Protein AF-A0A7V4WFZ7-F1 (afdb_monomer_lite)

Structure (mmCIF, N/CA/C/O backbone):
data_AF-A0A7V4WFZ7-F1
#
_entry.id   AF-A0A7V4WFZ7-F1
#
loop_
_atom_site.group_PDB
_atom_site.id
_atom_site.type_symbol
_atom_site.label_atom_id
_atom_site.label_alt_id
_atom_site.label_comp_id
_atom_site.label_asym_id
_atom_site.label_entity_id
_atom_site.label_seq_id
_atom_site.pdbx_PDB_ins_code
_atom_site.Cartn_x
_atom_site.Cartn_y
_atom_site.Cartn_z
_atom_site.occupancy
_atom_site.B_iso_or_equiv
_atom_site.auth_seq_id
_atom_site.auth_comp_id
_atom_site.auth_asym_id
_atom_site.auth_atom_id
_atom_site.pdbx_PDB_model_num
ATOM 1 N N . MET A 1 1 ? -2.165 -9.340 34.583 1.00 41.16 1 MET A N 1
ATOM 2 C CA . MET A 1 1 ? -2.057 -8.410 33.440 1.00 41.16 1 MET A CA 1
ATOM 3 C C . MET A 1 1 ? -2.670 -9.116 32.237 1.00 41.16 1 MET A C 1
ATOM 5 O O . MET A 1 1 ? -2.089 -10.088 31.775 1.00 41.16 1 MET A O 1
ATOM 9 N N . LYS A 1 2 ? -3.905 -8.778 31.834 1.00 39.03 2 LYS A N 1
ATOM 10 C CA . LYS A 1 2 ? -4.525 -9.414 30.657 1.00 39.03 2 LYS A CA 1
ATOM 11 C C . LYS A 1 2 ? -3.705 -8.977 29.444 1.00 39.03 2 LYS A C 1
ATOM 13 O O . LYS A 1 2 ? -3.689 -7.788 29.149 1.00 39.03 2 LYS A O 1
ATOM 18 N N . LEU A 1 3 ? -3.014 -9.912 28.790 1.00 46.00 3 LEU A N 1
ATOM 19 C CA . LEU A 1 3 ? -2.524 -9.696 27.433 1.00 46.00 3 LEU A CA 1
ATOM 20 C C . LEU A 1 3 ? -3.760 -9.449 26.572 1.00 46.00 3 LEU A C 1
ATOM 22 O O . LEU A 1 3 ? -4.467 -10.381 26.194 1.00 46.00 3 LEU A O 1
ATOM 26 N N . THR A 1 4 ? -4.086 -8.185 26.344 1.00 57.44 4 THR A N 1
ATOM 27 C CA . THR A 1 4 ? -5.035 -7.815 25.307 1.00 57.44 4 THR A CA 1
ATOM 28 C C . THR A 1 4 ? -4.390 -8.237 24.001 1.00 57.44 4 THR A C 1
ATOM 30 O O . THR A 1 4 ? -3.374 -7.674 23.607 1.00 57.44 4 THR A O 1
ATOM 33 N N . ASN A 1 5 ? -4.935 -9.272 23.364 1.00 78.56 5 ASN A N 1
ATOM 34 C CA . ASN A 1 5 ? -4.456 -9.785 22.084 1.00 78.56 5 ASN A CA 1
ATOM 35 C C . ASN A 1 5 ? -4.899 -8.835 20.949 1.00 78.56 5 ASN A C 1
ATOM 37 O O . ASN A 1 5 ? -5.538 -9.238 19.982 1.00 78.56 5 ASN A O 1
ATOM 41 N N . ASP A 1 6 ? -4.652 -7.536 21.135 1.00 89.44 6 ASP A N 1
ATOM 42 C CA . ASP A 1 6 ? -4.992 -6.473 20.201 1.00 89.44 6 ASP A CA 1
ATOM 43 C C . ASP A 1 6 ? -4.084 -6.599 18.979 1.00 89.44 6 ASP A C 1
ATOM 45 O O . ASP A 1 6 ? -2.859 -6.646 19.103 1.00 89.44 6 ASP A O 1
ATOM 49 N N . ILE A 1 7 ? -4.684 -6.643 17.791 1.00 91.25 7 ILE A N 1
ATOM 50 C CA . ILE A 1 7 ? -3.951 -6.784 16.534 1.00 91.25 7 ILE A CA 1
ATOM 51 C C . ILE A 1 7 ? -2.913 -5.684 16.324 1.00 91.25 7 ILE A C 1
ATOM 53 O O . ILE A 1 7 ? -1.911 -5.933 15.667 1.00 91.25 7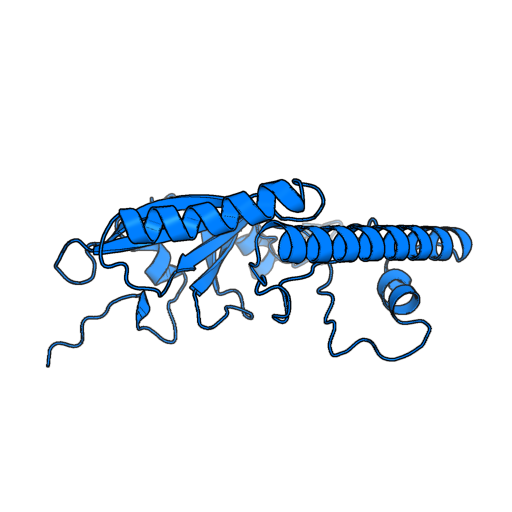 ILE A O 1
ATOM 57 N N . ARG A 1 8 ? -3.112 -4.494 16.903 1.00 91.12 8 ARG A N 1
ATOM 58 C CA . ARG A 1 8 ? -2.187 -3.361 16.770 1.00 91.12 8 ARG A CA 1
ATOM 59 C C . ARG A 1 8 ? -0.874 -3.584 17.519 1.00 91.12 8 ARG A C 1
ATOM 61 O O . ARG A 1 8 ? 0.163 -3.068 17.103 1.00 91.12 8 ARG A O 1
ATOM 68 N N . ASP A 1 9 ? -0.888 -4.374 18.588 1.00 89.44 9 ASP A N 1
ATOM 69 C CA . ASP A 1 9 ? 0.305 -4.633 19.400 1.00 89.44 9 ASP A CA 1
ATOM 70 C C . ASP A 1 9 ? 1.116 -5.820 18.862 1.00 89.44 9 ASP A C 1
ATOM 72 O O . ASP A 1 9 ? 2.302 -5.960 19.165 1.00 89.44 9 ASP A O 1
ATOM 76 N N . GLN A 1 10 ? 0.509 -6.662 18.022 1.00 88.31 10 GLN A N 1
ATOM 77 C CA . GLN A 1 10 ? 1.157 -7.854 17.490 1.00 88.31 10 GLN A CA 1
ATOM 78 C C . GLN A 1 10 ? 2.322 -7.481 16.569 1.00 88.31 10 GLN A C 1
ATOM 80 O O . GLN A 1 10 ? 2.170 -6.740 15.604 1.00 88.31 10 GLN A O 1
ATOM 85 N N . ALA A 1 11 ? 3.504 -8.052 16.808 1.00 84.38 11 ALA A N 1
ATOM 86 C CA . ALA A 1 11 ? 4.619 -7.938 15.861 1.00 84.38 11 ALA A CA 1
ATOM 87 C C . ALA A 1 11 ? 4.309 -8.658 14.532 1.00 84.38 11 ALA A C 1
ATOM 89 O O . ALA A 1 11 ? 4.794 -8.288 13.457 1.00 84.38 11 ALA A O 1
ATOM 90 N N . HIS A 1 12 ? 3.481 -9.701 14.606 1.00 84.31 12 HIS A N 1
ATOM 91 C CA . HIS A 1 12 ? 3.082 -10.504 13.468 1.00 84.31 12 HIS A CA 1
ATOM 92 C C . HIS A 1 12 ? 1.582 -10.801 13.506 1.00 84.31 12 HIS A C 1
ATOM 94 O O . HIS A 1 12 ? 1.138 -11.608 14.313 1.00 84.31 12 HIS A O 1
ATOM 100 N N . LEU A 1 13 ? 0.846 -10.210 12.566 1.00 90.50 13 LEU A N 1
ATOM 101 C CA . LEU A 1 13 ? -0.546 -10.535 12.269 1.00 90.50 13 LEU A CA 1
ATOM 102 C C . LEU A 1 13 ? -0.592 -11.359 10.973 1.00 90.50 13 LEU A C 1
ATOM 104 O O . LEU A 1 13 ? -0.032 -10.928 9.958 1.00 90.50 13 LEU A O 1
ATOM 108 N N . SER A 1 14 ? -1.188 -12.555 11.005 1.00 91.75 14 SER A N 1
ATOM 109 C CA . SER A 1 14 ? -1.274 -13.420 9.820 1.00 91.75 14 SER A CA 1
ATOM 110 C C . SER A 1 14 ? -2.458 -13.051 8.919 1.00 91.75 14 SER A C 1
ATOM 112 O O . SER A 1 14 ? -3.412 -12.405 9.348 1.00 91.75 14 SER A O 1
ATOM 114 N N . GLY A 1 15 ? -2.419 -13.492 7.659 1.00 92.25 15 GLY A N 1
ATOM 115 C CA . GLY A 1 15 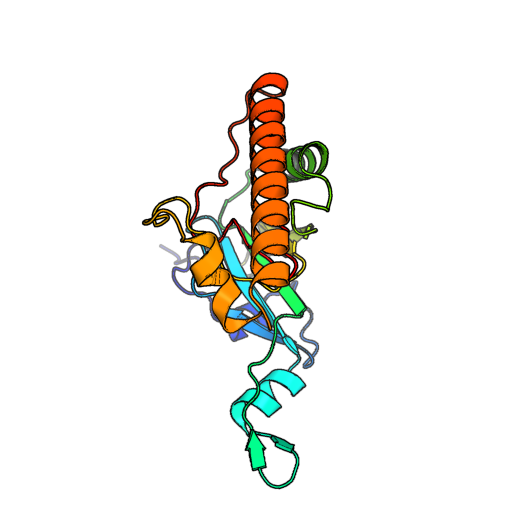? -3.536 -13.307 6.729 1.00 92.25 15 GLY A CA 1
ATOM 116 C C . GLY A 1 15 ? -4.830 -13.992 7.173 1.00 92.25 15 GLY A C 1
ATOM 117 O O . GLY A 1 15 ? -5.918 -13.456 6.967 1.00 92.25 15 GLY A O 1
ATOM 118 N N . ASP A 1 16 ? -4.716 -15.149 7.826 1.00 91.25 16 ASP A N 1
ATOM 119 C CA . ASP A 1 16 ? -5.867 -15.864 8.377 1.00 91.25 16 ASP A CA 1
ATOM 120 C C . ASP A 1 16 ? -6.454 -15.153 9.598 1.00 91.25 16 ASP A C 1
ATOM 122 O O . ASP A 1 16 ? -7.666 -15.198 9.800 1.00 91.25 16 ASP A O 1
ATOM 126 N N . ASP A 1 17 ? -5.630 -14.461 10.388 1.00 92.50 17 ASP A N 1
ATOM 127 C CA . ASP A 1 17 ? -6.123 -13.627 11.488 1.00 92.50 17 ASP A CA 1
ATOM 128 C C . ASP A 1 17 ? -6.870 -12.406 10.954 1.00 92.50 17 ASP A C 1
ATOM 130 O O . ASP A 1 17 ? -7.944 -12.087 11.457 1.00 92.50 17 ASP A O 1
ATOM 134 N N . VAL A 1 18 ? -6.371 -11.781 9.877 1.00 93.50 18 VAL A N 1
ATOM 135 C CA . VAL A 1 18 ? -7.073 -10.682 9.192 1.00 93.50 18 VAL A CA 1
ATOM 136 C C . VAL A 1 18 ? -8.455 -11.121 8.711 1.00 93.50 18 VAL A C 1
ATOM 138 O O . VAL A 1 18 ? -9.427 -10.396 8.904 1.00 93.50 18 VAL A O 1
ATOM 141 N N . ARG A 1 19 ? -8.579 -12.326 8.142 1.00 92.38 19 ARG A N 1
ATOM 142 C CA . ARG A 1 19 ? -9.879 -12.870 7.706 1.00 92.38 19 ARG A CA 1
ATOM 143 C C . ARG A 1 19 ? -10.878 -13.073 8.844 1.00 92.38 19 ARG A C 1
ATOM 145 O O . ARG A 1 19 ? -12.076 -13.074 8.586 1.00 92.38 19 ARG A O 1
ATOM 152 N N . LYS A 1 20 ? -10.399 -13.266 10.075 1.00 91.50 20 LYS A N 1
ATOM 153 C CA . LYS A 1 20 ? -11.236 -13.472 11.267 1.00 91.50 20 LYS A CA 1
ATOM 154 C C . LYS A 1 20 ? -11.637 -12.163 11.950 1.00 91.50 20 LYS A C 1
ATOM 156 O O . LYS A 1 20 ? -12.388 -12.204 12.923 1.00 91.50 20 LYS A O 1
ATOM 161 N N . LEU A 1 21 ? -11.139 -11.016 11.484 1.00 92.81 21 LEU A N 1
ATOM 162 C CA . LEU A 1 21 ? -11.526 -9.720 12.032 1.00 92.81 21 LEU A CA 1
ATOM 163 C C . LEU A 1 21 ? -13.009 -9.466 11.778 1.00 92.81 21 LEU A C 1
ATOM 165 O O . LEU A 1 21 ? -13.511 -9.687 10.681 1.00 92.81 21 LEU A O 1
ATOM 169 N N . ASN A 1 22 ? -13.701 -8.951 12.791 1.00 92.94 22 ASN A N 1
ATOM 170 C CA . ASN A 1 22 ? -15.155 -8.785 12.782 1.00 92.94 22 ASN A CA 1
ATOM 171 C C . ASN A 1 22 ? -15.673 -7.871 11.654 1.00 92.94 22 ASN A C 1
ATOM 173 O O . ASN A 1 22 ? -16.828 -7.983 11.257 1.00 92.94 22 ASN A O 1
ATOM 177 N N . PHE A 1 23 ? -14.827 -6.978 11.137 1.00 92.12 23 PHE A N 1
ATOM 178 C CA . PHE A 1 23 ? -15.150 -6.048 10.054 1.00 92.12 23 PHE A CA 1
ATOM 179 C C . PHE A 1 23 ? -14.674 -6.525 8.670 1.00 92.12 23 PHE A C 1
ATOM 181 O O . PHE A 1 23 ? -14.947 -5.867 7.666 1.00 92.12 23 PHE A O 1
ATOM 188 N N . VAL A 1 24 ? -13.974 -7.660 8.583 1.00 91.81 24 VAL A N 1
ATOM 189 C CA . VAL A 1 24 ? -13.584 -8.266 7.307 1.00 91.81 24 VAL A CA 1
ATOM 190 C C . VAL A 1 24 ? -14.652 -9.276 6.910 1.00 91.81 24 VAL A C 1
ATOM 192 O O . VAL A 1 24 ? -14.850 -10.300 7.558 1.00 91.81 24 VAL A O 1
ATOM 195 N N . LYS A 1 25 ? -15.354 -9.000 5.808 1.00 86.38 25 LYS A N 1
ATOM 196 C CA . LYS A 1 25 ? -16.334 -9.941 5.262 1.00 86.38 25 LYS A CA 1
ATOM 197 C C . LYS A 1 25 ? -15.603 -11.137 4.656 1.00 86.38 25 LYS A 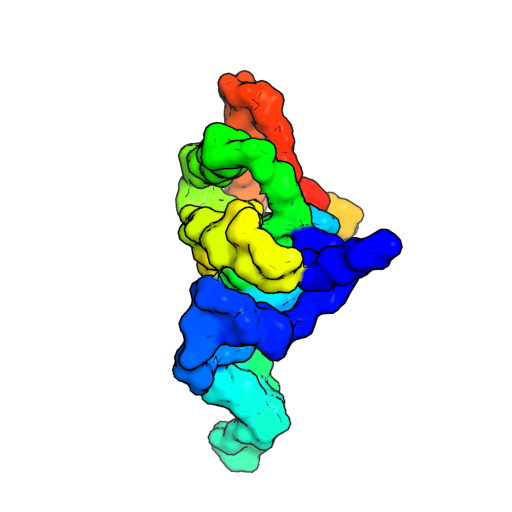C 1
ATOM 199 O O . LYS A 1 25 ? -15.016 -11.020 3.576 1.00 86.38 25 LYS A O 1
ATOM 204 N N . ASP A 1 26 ? -15.675 -12.287 5.323 1.00 74.44 26 ASP A N 1
ATOM 205 C CA . ASP A 1 26 ? -15.102 -13.529 4.805 1.00 74.44 26 ASP A CA 1
ATOM 206 C C . ASP A 1 26 ? -15.847 -13.952 3.534 1.00 74.44 26 ASP A C 1
ATOM 208 O O . ASP A 1 26 ? -16.956 -14.483 3.561 1.00 74.44 26 ASP A O 1
ATOM 212 N N . SER A 1 27 ? -15.266 -13.615 2.386 1.00 70.62 27 SER A N 1
ATOM 213 C CA . SER A 1 27 ? -15.900 -13.814 1.085 1.00 70.62 27 SER A CA 1
ATOM 214 C C . SER A 1 27 ? -15.400 -15.061 0.364 1.00 70.62 27 SER A C 1
ATOM 216 O O . SER A 1 27 ? -15.868 -15.315 -0.741 1.00 70.62 27 SER A O 1
ATOM 218 N N . ASN A 1 28 ? -14.457 -15.831 0.935 1.00 82.06 28 ASN A N 1
ATOM 219 C CA . ASN A 1 28 ? -13.769 -16.950 0.263 1.00 82.06 28 ASN A CA 1
ATOM 220 C C . ASN A 1 28 ? -13.289 -16.614 -1.169 1.00 82.06 28 ASN A C 1
ATOM 222 O O . ASN A 1 28 ? -13.114 -17.500 -2.000 1.00 82.06 28 ASN A O 1
ATOM 226 N N . ARG A 1 29 ? -13.104 -15.325 -1.480 1.00 90.94 29 ARG A N 1
ATOM 227 C CA . ARG A 1 29 ? -12.668 -14.813 -2.789 1.00 90.94 29 ARG A CA 1
ATOM 228 C C . ARG A 1 29 ? -11.257 -14.253 -2.734 1.00 90.94 29 ARG A C 1
ATOM 230 O O . ARG A 1 29 ? -10.551 -14.280 -3.742 1.00 90.94 29 ARG A O 1
ATOM 237 N N . TYR A 1 30 ? -10.850 -13.783 -1.557 1.00 94.12 30 TYR A N 1
ATOM 238 C CA . TYR A 1 30 ? -9.583 -13.105 -1.352 1.00 94.12 30 TYR A CA 1
ATOM 239 C C . TYR A 1 30 ? -8.768 -13.738 -0.226 1.00 94.12 30 TYR A C 1
ATOM 241 O O . TYR A 1 30 ? -9.317 -14.222 0.764 1.00 94.12 30 TYR A O 1
ATOM 249 N N . ILE A 1 31 ? -7.448 -13.699 -0.390 1.00 94.62 31 ILE A N 1
ATOM 250 C CA . ILE A 1 31 ? -6.450 -14.012 0.633 1.00 94.62 31 ILE A CA 1
ATOM 251 C C . ILE A 1 31 ? -5.672 -12.736 0.939 1.00 94.62 31 ILE A C 1
ATOM 253 O O . ILE A 1 31 ? -5.375 -11.950 0.039 1.00 94.62 31 ILE A O 1
ATOM 257 N N . PHE A 1 32 ? -5.309 -12.566 2.206 1.00 95.25 32 PHE A N 1
ATOM 258 C CA . PHE A 1 32 ? -4.416 -11.507 2.658 1.00 95.25 32 PHE A CA 1
ATOM 259 C C . PHE A 1 32 ? -3.013 -12.085 2.818 1.00 95.25 32 PHE A C 1
ATOM 261 O O . PHE A 1 32 ? -2.785 -12.951 3.660 1.00 95.25 32 PHE A O 1
ATOM 268 N N . ARG A 1 33 ? -2.055 -11.629 2.013 1.00 94.56 33 ARG A N 1
ATOM 269 C CA . ARG A 1 33 ? -0.643 -12.007 2.159 1.00 94.56 33 ARG A CA 1
ATOM 270 C C . ARG A 1 33 ? 0.102 -10.854 2.810 1.00 94.56 33 ARG A C 1
ATOM 272 O O . ARG A 1 33 ? 0.014 -9.728 2.338 1.00 94.56 33 ARG A O 1
ATOM 279 N N . LYS A 1 34 ? 0.824 -11.109 3.903 1.00 92.75 34 LYS A N 1
ATOM 280 C CA . LYS A 1 34 ? 1.587 -10.060 4.592 1.00 92.75 34 LYS A CA 1
ATOM 281 C C . LYS A 1 34 ? 2.584 -9.425 3.625 1.00 92.75 34 LYS A C 1
ATOM 283 O O . LYS A 1 34 ? 3.382 -10.128 3.005 1.00 92.75 34 LYS A O 1
ATOM 288 N N . TYR A 1 35 ? 2.558 -8.102 3.530 1.00 89.69 35 TYR A N 1
ATOM 289 C CA . TYR A 1 35 ? 3.522 -7.371 2.729 1.00 89.69 35 TYR A CA 1
ATOM 290 C C . TYR A 1 35 ? 4.829 -7.237 3.510 1.00 89.69 35 TYR A C 1
ATOM 292 O O . TYR A 1 35 ? 4.867 -6.700 4.616 1.00 89.69 35 TYR A O 1
ATOM 300 N N . TYR A 1 36 ? 5.914 -7.754 2.938 1.00 77.62 36 TYR A N 1
ATOM 301 C CA . TYR A 1 36 ? 7.214 -7.884 3.603 1.00 77.62 36 TYR A CA 1
ATOM 302 C C . TYR A 1 36 ? 7.854 -6.545 4.012 1.00 77.62 36 TYR A C 1
ATOM 304 O O . TYR A 1 36 ? 8.721 -6.535 4.880 1.00 77.62 36 TYR A O 1
ATOM 312 N N . ARG A 1 37 ? 7.417 -5.418 3.429 1.00 74.00 37 ARG A N 1
ATOM 313 C CA . ARG A 1 37 ? 7.863 -4.056 3.782 1.00 74.00 37 ARG A CA 1
ATOM 314 C C . ARG A 1 37 ? 6.844 -3.286 4.627 1.00 74.00 37 ARG A C 1
ATOM 316 O O . ARG A 1 37 ? 6.764 -2.066 4.537 1.00 74.00 37 ARG A O 1
ATOM 323 N N . SER A 1 38 ? 6.038 -3.974 5.437 1.00 68.69 38 SER A N 1
ATOM 324 C CA . SER A 1 38 ? 5.153 -3.303 6.395 1.00 68.69 38 SER A CA 1
ATOM 325 C C . SER A 1 38 ? 5.971 -2.461 7.384 1.00 68.69 38 SER A C 1
ATOM 327 O O . SER A 1 38 ? 6.778 -3.013 8.134 1.00 68.69 38 SER A O 1
ATOM 329 N N . GLY A 1 39 ? 5.772 -1.141 7.380 1.00 71.25 39 GLY A N 1
ATOM 330 C CA . GLY A 1 39 ? 6.415 -0.227 8.327 1.00 71.25 39 GLY A CA 1
ATOM 331 C C . GLY A 1 39 ? 5.898 -0.389 9.762 1.00 71.25 39 GLY A C 1
ATOM 332 O O . GLY A 1 39 ? 4.908 -1.068 10.021 1.00 71.25 39 GLY A O 1
ATOM 333 N N . LEU A 1 40 ? 6.537 0.282 10.725 1.00 79.25 40 LEU A N 1
ATOM 334 C CA . LEU A 1 40 ? 6.169 0.171 12.146 1.00 79.25 40 LEU A CA 1
ATOM 335 C C . LEU A 1 40 ? 4.785 0.745 12.479 1.00 79.25 40 LEU A C 1
ATOM 337 O O . LEU A 1 40 ? 4.206 0.361 13.493 1.00 79.25 40 LEU A O 1
ATOM 341 N N . ARG A 1 41 ? 4.266 1.645 11.634 1.00 84.56 41 ARG A N 1
ATOM 342 C CA . ARG A 1 41 ? 2.988 2.347 11.826 1.00 84.56 41 ARG A CA 1
ATOM 343 C C . ARG A 1 41 ? 1.767 1.533 11.406 1.00 84.56 41 ARG A C 1
ATOM 345 O O . ARG A 1 41 ? 0.646 1.878 11.782 1.00 84.56 41 ARG A O 1
ATOM 352 N N . SER A 1 42 ? 1.939 0.475 10.614 1.00 89.50 42 SER A N 1
ATOM 353 C CA . SER A 1 42 ? 0.798 -0.266 10.074 1.00 89.50 42 SER A CA 1
ATOM 354 C C . SER A 1 42 ? 1.121 -1.713 9.736 1.00 89.50 42 SER A C 1
ATOM 356 O O . SER A 1 42 ? 2.201 -2.025 9.239 1.00 89.50 42 SER A O 1
ATOM 358 N N . HIS A 1 43 ? 0.135 -2.590 9.902 1.00 92.50 43 HIS A N 1
ATOM 359 C CA . HIS A 1 43 ? 0.141 -3.870 9.204 1.00 92.50 43 HIS A CA 1
ATOM 360 C C . HIS A 1 43 ? -0.287 -3.646 7.758 1.00 92.50 43 HIS A C 1
ATOM 362 O O . HIS A 1 43 ? -1.281 -2.967 7.518 1.00 92.50 43 HIS A O 1
ATOM 368 N N . ILE A 1 44 ? 0.464 -4.198 6.804 1.00 93.31 44 ILE A N 1
ATOM 369 C CA . ILE A 1 44 ? 0.183 -4.064 5.372 1.00 93.31 44 ILE A CA 1
ATOM 370 C C . ILE A 1 44 ? 0.042 -5.459 4.772 1.00 93.31 44 ILE A C 1
ATOM 372 O O . ILE A 1 44 ? 0.881 -6.332 5.015 1.00 93.31 44 ILE A O 1
ATOM 376 N N . PHE A 1 45 ? -1.004 -5.658 3.979 1.00 94.94 45 PHE A N 1
ATOM 377 C CA . PHE A 1 45 ? -1.331 -6.914 3.323 1.00 94.94 45 PHE A CA 1
ATOM 378 C C . PHE A 1 45 ? -1.624 -6.694 1.842 1.00 94.94 45 PHE A C 1
ATOM 380 O O . PHE A 1 45 ? -2.347 -5.780 1.459 1.00 94.94 45 PHE A O 1
ATOM 387 N N . GLU A 1 46 ? -1.101 -7.577 1.006 1.00 95.56 46 GLU A N 1
ATOM 388 C CA . GLU A 1 46 ? -1.553 -7.754 -0.366 1.00 95.56 46 GLU A CA 1
ATOM 389 C C . GLU A 1 46 ? -2.926 -8.439 -0.345 1.00 95.56 46 GLU A C 1
ATOM 391 O O . GLU A 1 46 ? -3.081 -9.506 0.259 1.00 95.56 46 GLU A O 1
ATOM 396 N N . VAL A 1 47 ? -3.915 -7.851 -1.019 1.00 96.00 47 VAL A N 1
ATOM 397 C CA . VAL A 1 47 ? -5.228 -8.471 -1.232 1.00 96.00 47 VAL A CA 1
ATOM 398 C C . VAL A 1 47 ? -5.189 -9.228 -2.554 1.00 96.00 47 VAL A C 1
ATOM 400 O O . VAL A 1 47 ? -5.147 -8.625 -3.627 1.00 96.00 47 VAL A O 1
ATOM 403 N N . LEU A 1 48 ? -5.179 -10.557 -2.487 1.00 96.50 48 LEU A N 1
ATOM 404 C CA . LEU A 1 48 ? -4.977 -11.444 -3.633 1.00 96.50 48 LEU A CA 1
ATOM 405 C C . LEU A 1 48 ? -6.246 -12.230 -3.940 1.00 96.50 48 LEU A C 1
ATOM 407 O O . LEU A 1 48 ? -6.908 -12.713 -3.026 1.00 96.50 48 LEU A O 1
ATOM 411 N N . ALA A 1 49 ? -6.564 -12.417 -5.220 1.00 95.31 49 ALA A N 1
ATOM 412 C CA . ALA A 1 49 ? -7.629 -13.335 -5.616 1.00 95.31 49 ALA A CA 1
ATOM 413 C C . ALA A 1 49 ? -7.195 -14.787 -5.361 1.00 95.31 49 ALA A C 1
ATOM 415 O O . ALA A 1 49 ? -6.079 -15.174 -5.715 1.00 95.31 49 ALA A O 1
ATOM 416 N N . ILE A 1 50 ? -8.079 -15.610 -4.788 1.00 94.50 50 ILE A N 1
ATOM 417 C CA . ILE A 1 50 ? -7.760 -17.015 -4.476 1.00 94.50 50 ILE A CA 1
ATOM 418 C C . ILE A 1 50 ? -7.354 -17.797 -5.725 1.00 94.50 50 ILE A C 1
ATOM 420 O O . ILE A 1 50 ? -6.442 -18.618 -5.669 1.00 94.50 50 ILE A O 1
ATOM 424 N N . GLU A 1 51 ? -7.999 -17.540 -6.859 1.00 93.88 51 GLU A N 1
ATOM 425 C CA . GLU A 1 51 ? -7.677 -18.198 -8.126 1.00 93.88 51 GLU A CA 1
ATOM 426 C C . GLU A 1 51 ? -6.251 -17.892 -8.596 1.00 93.88 51 GLU A C 1
ATOM 428 O O . GLU A 1 51 ? -5.550 -18.793 -9.056 1.00 93.88 51 GLU A O 1
ATOM 433 N N . ASP A 1 52 ? -5.795 -16.650 -8.421 1.00 95.56 52 ASP A N 1
ATOM 434 C CA . ASP A 1 52 ? -4.435 -16.242 -8.775 1.00 95.56 52 ASP A CA 1
ATOM 435 C C . ASP A 1 52 ? -3.414 -16.919 -7.846 1.00 95.56 52 ASP A C 1
ATOM 437 O O . ASP A 1 52 ? -2.398 -17.430 -8.313 1.00 95.56 52 ASP A O 1
ATOM 441 N N . VAL A 1 53 ? -3.712 -17.024 -6.544 1.00 95.44 53 VAL A N 1
ATOM 442 C CA . VAL A 1 53 ? -2.862 -17.754 -5.581 1.00 95.44 53 VAL A CA 1
ATOM 443 C C . VAL A 1 53 ? -2.824 -19.255 -5.887 1.00 95.44 53 VAL A C 1
ATOM 445 O O . VAL A 1 53 ? -1.774 -19.886 -5.764 1.00 95.44 53 VAL A O 1
ATOM 448 N N . ARG A 1 54 ? -3.937 -19.846 -6.335 1.00 95.00 54 ARG A N 1
ATOM 449 C CA . ARG A 1 54 ? -3.973 -21.250 -6.776 1.00 95.00 54 ARG A CA 1
ATOM 450 C C . ARG A 1 54 ? -3.092 -21.478 -7.999 1.00 95.00 54 ARG A C 1
ATOM 452 O O . ARG A 1 54 ? -2.344 -22.449 -8.009 1.00 95.00 54 ARG A O 1
ATOM 459 N N . LYS A 1 55 ? -3.133 -20.584 -8.993 1.00 95.81 55 LYS A N 1
ATOM 460 C CA . LYS A 1 55 ? -2.238 -20.643 -10.163 1.00 95.81 55 LYS A CA 1
ATOM 461 C C . LYS A 1 55 ? -0.770 -20.500 -9.758 1.00 95.81 55 LYS A C 1
ATOM 463 O O . LYS A 1 55 ? 0.061 -21.249 -10.258 1.00 95.81 55 LYS A O 1
ATOM 468 N N . GLU A 1 56 ? -0.465 -19.598 -8.826 1.00 96.44 56 GLU A N 1
ATOM 469 C CA . GLU A 1 56 ? 0.884 -19.439 -8.265 1.00 96.44 56 GLU A CA 1
ATOM 470 C C . GLU A 1 56 ? 1.370 -20.716 -7.561 1.00 96.44 56 GLU A C 1
ATOM 472 O O . GLU A 1 56 ? 2.523 -21.098 -7.717 1.00 96.44 56 GLU A O 1
ATOM 477 N N . THR A 1 57 ? 0.495 -21.393 -6.812 1.00 95.25 57 THR A N 1
ATOM 478 C CA . THR A 1 57 ? 0.870 -22.536 -5.959 1.00 95.25 57 THR A CA 1
ATOM 479 C C . THR A 1 57 ? 0.898 -23.861 -6.722 1.00 95.25 57 THR A C 1
ATOM 481 O O . THR A 1 57 ? 1.830 -24.650 -6.591 1.00 95.25 57 THR A O 1
ATOM 484 N N . CYS A 1 58 ? -0.140 -24.136 -7.511 1.00 95.94 58 CYS A N 1
ATOM 485 C CA . CYS A 1 58 ? -0.319 -25.410 -8.211 1.00 95.94 58 CYS A CA 1
ATOM 486 C C . CYS A 1 58 ? 0.257 -25.392 -9.634 1.00 95.94 58 CYS A C 1
ATOM 488 O O . CYS A 1 58 ? 0.469 -26.452 -10.230 1.00 95.94 58 CYS A O 1
ATOM 490 N N . GLY A 1 59 ? 0.520 -24.199 -10.168 1.00 93.69 59 GLY A N 1
ATOM 491 C CA . GLY A 1 59 ? 0.879 -23.987 -11.561 1.00 93.69 59 GLY A CA 1
ATOM 492 C C . GLY A 1 59 ? -0.336 -24.048 -12.487 1.00 93.69 59 GLY A C 1
ATOM 493 O O . GLY A 1 59 ? -1.376 -24.626 -12.171 1.00 93.69 59 GLY A O 1
ATOM 494 N N . GLN A 1 60 ? -0.189 -23.456 -13.665 1.00 94.50 60 GLN A N 1
ATOM 495 C CA . GLN A 1 60 ? -1.120 -23.574 -14.782 1.00 94.50 60 GLN A CA 1
ATOM 496 C C . GLN A 1 60 ? -0.373 -24.087 -16.015 1.00 94.50 60 GLN A C 1
ATOM 498 O O . GLN A 1 60 ? 0.819 -23.827 -16.172 1.00 94.50 60 GLN A O 1
ATOM 503 N N . ILE A 1 61 ? -1.060 -24.826 -16.885 1.00 94.12 61 ILE A N 1
ATOM 504 C CA . ILE A 1 61 ? -0.482 -25.270 -18.156 1.00 94.12 61 ILE A CA 1
ATOM 505 C C . ILE A 1 61 ? -0.723 -24.176 -19.199 1.00 94.12 61 ILE A C 1
ATOM 507 O O . ILE A 1 61 ? -1.853 -23.727 -19.385 1.00 94.12 61 ILE A O 1
ATOM 511 N N . THR A 1 62 ? 0.337 -23.744 -19.871 1.00 91.75 62 THR A N 1
ATOM 512 C CA . THR A 1 62 ? 0.299 -22.804 -20.996 1.00 91.75 62 THR A CA 1
ATOM 513 C C . THR A 1 62 ? 1.259 -23.336 -22.052 1.00 91.75 62 THR A C 1
ATOM 515 O O . THR A 1 62 ? 2.418 -23.592 -21.741 1.00 91.75 62 THR A O 1
ATOM 518 N N . ASP A 1 63 ? 0.753 -23.609 -23.256 1.00 92.25 63 ASP A N 1
ATOM 519 C CA . ASP A 1 63 ? 1.522 -24.194 -24.369 1.00 92.25 63 ASP A CA 1
ATOM 520 C C . ASP A 1 63 ? 2.289 -25.478 -23.995 1.00 92.25 63 ASP A C 1
ATOM 522 O O . ASP A 1 63 ? 3.442 -25.686 -24.362 1.00 92.25 63 ASP A O 1
ATOM 526 N N . GLY A 1 64 ? 1.651 -26.349 -23.204 1.00 93.69 64 GLY A N 1
ATOM 527 C CA . GLY A 1 64 ? 2.240 -27.610 -22.733 1.00 93.69 64 GLY A CA 1
ATOM 528 C C . GLY A 1 64 ? 3.262 -27.463 -21.597 1.00 93.69 64 GLY A C 1
ATOM 529 O O . GLY A 1 64 ? 3.696 -28.470 -21.040 1.00 93.69 64 GLY A O 1
ATOM 530 N N . ILE A 1 65 ? 3.604 -26.237 -21.195 1.00 94.56 65 ILE A N 1
ATOM 531 C CA . ILE A 1 65 ? 4.554 -25.947 -20.118 1.00 94.56 65 ILE A CA 1
ATOM 532 C C . ILE A 1 65 ? 3.784 -25.598 -18.842 1.00 94.56 65 ILE A C 1
ATOM 534 O O . ILE A 1 65 ? 2.836 -24.812 -18.862 1.00 94.56 65 ILE A O 1
ATOM 538 N N . ARG A 1 66 ? 4.190 -26.172 -17.701 1.00 95.06 66 ARG A N 1
ATOM 539 C CA . ARG A 1 66 ? 3.652 -25.776 -16.392 1.00 95.06 66 ARG A CA 1
ATOM 540 C C . ARG A 1 66 ? 4.360 -24.513 -15.905 1.00 95.06 66 ARG A C 1
ATOM 542 O O . ARG A 1 66 ? 5.555 -24.539 -15.630 1.00 95.06 66 ARG A O 1
ATOM 549 N N . ILE A 1 67 ? 3.603 -23.432 -15.762 1.00 95.38 67 ILE A N 1
ATOM 550 C CA . ILE A 1 67 ? 4.079 -22.117 -15.325 1.00 95.38 67 ILE A CA 1
ATOM 551 C C . ILE A 1 67 ? 3.423 -21.772 -13.987 1.00 95.38 67 ILE A C 1
ATOM 553 O O . ILE A 1 67 ? 2.245 -22.054 -13.781 1.00 95.38 67 ILE A O 1
ATOM 557 N N . PHE A 1 68 ? 4.171 -21.132 -13.090 1.00 96.06 68 PHE A N 1
ATOM 558 C CA . PHE A 1 68 ? 3.713 -20.708 -11.764 1.00 96.06 68 PHE A CA 1
ATOM 559 C C . PHE A 1 68 ? 3.692 -19.174 -11.700 1.00 96.06 68 PHE A C 1
ATOM 561 O O . PHE A 1 68 ? 4.633 -18.560 -11.193 1.00 96.06 68 PHE A O 1
ATOM 568 N N . PRO A 1 69 ? 2.682 -18.513 -12.295 1.00 93.94 69 PRO A N 1
ATOM 569 C CA . PRO A 1 69 ? 2.629 -17.058 -12.306 1.00 93.94 69 PRO A CA 1
ATOM 570 C C . PRO A 1 69 ? 2.416 -16.527 -10.886 1.00 93.94 69 PRO A C 1
ATOM 572 O O . PRO A 1 69 ? 1.505 -16.969 -10.190 1.00 93.94 69 PRO A O 1
ATOM 575 N N . ARG A 1 70 ? 3.218 -15.541 -10.470 1.00 93.19 70 ARG A N 1
ATOM 576 C CA . ARG A 1 70 ? 3.023 -14.861 -9.183 1.00 93.19 70 ARG A CA 1
ATOM 577 C C . ARG A 1 70 ? 1.653 -14.179 -9.144 1.00 93.19 70 ARG A C 1
ATOM 579 O O . ARG A 1 70 ? 1.324 -13.394 -10.038 1.00 93.19 70 ARG A O 1
ATOM 586 N N . ALA A 1 71 ? 0.887 -14.439 -8.090 1.00 95.44 71 ALA A N 1
ATOM 587 C CA . ALA A 1 71 ? -0.375 -13.777 -7.818 1.00 95.44 71 ALA A CA 1
ATOM 588 C C . ALA A 1 71 ? -0.122 -12.282 -7.599 1.00 95.44 71 ALA A C 1
ATOM 590 O O . ALA A 1 71 ? 0.704 -11.887 -6.772 1.00 95.44 71 ALA A O 1
ATOM 591 N N . ARG A 1 72 ? -0.818 -11.444 -8.370 1.00 93.88 72 ARG A N 1
ATOM 592 C CA . ARG A 1 72 ? -0.680 -9.988 -8.281 1.00 93.88 72 ARG A CA 1
ATOM 593 C C . ARG A 1 72 ? -1.727 -9.414 -7.328 1.00 93.88 72 ARG A C 1
ATOM 595 O O . ARG A 1 72 ? -2.902 -9.778 -7.469 1.00 93.88 72 ARG A O 1
ATOM 602 N N . PRO A 1 73 ? -1.339 -8.520 -6.401 1.00 95.12 73 PRO A N 1
ATOM 603 C CA . PRO A 1 73 ? -2.295 -7.841 -5.537 1.00 95.12 73 PRO A CA 1
ATOM 604 C C . PRO A 1 73 ? -3.326 -7.087 -6.375 1.00 95.12 73 PRO A C 1
ATOM 606 O O . PRO A 1 73 ? -2.993 -6.477 -7.389 1.00 95.12 73 PRO A O 1
ATOM 609 N N . LYS A 1 74 ? -4.590 -7.151 -5.959 1.00 94.81 74 LYS A N 1
ATOM 610 C CA . LYS A 1 74 ? -5.649 -6.284 -6.489 1.00 94.81 74 LYS A CA 1
ATOM 611 C C . LYS A 1 74 ? -5.661 -4.946 -5.752 1.00 94.81 74 LYS A C 1
ATOM 613 O O . LYS A 1 74 ? -5.939 -3.925 -6.357 1.00 94.81 74 LYS A O 1
ATOM 618 N N . LYS A 1 75 ? -5.349 -4.975 -4.455 1.00 95.50 75 LYS A N 1
ATOM 619 C CA . LYS A 1 75 ? -5.267 -3.823 -3.552 1.00 95.50 75 LYS A CA 1
ATOM 620 C C . LYS A 1 75 ? -4.202 -4.081 -2.485 1.00 95.50 75 LYS A C 1
ATOM 622 O O . LYS A 1 75 ? -3.819 -5.232 -2.247 1.00 95.50 75 LYS A O 1
ATOM 627 N N . MET A 1 76 ? -3.789 -3.022 -1.804 1.00 94.69 76 MET A N 1
ATOM 628 C CA . MET A 1 76 ? -2.968 -3.057 -0.600 1.00 94.69 76 MET A CA 1
ATOM 629 C C . MET A 1 76 ? -3.836 -2.657 0.594 1.00 94.69 76 MET A C 1
ATOM 631 O O . MET A 1 76 ? -4.320 -1.532 0.672 1.00 94.69 76 MET A O 1
ATOM 635 N N . PHE A 1 77 ? -4.054 -3.583 1.522 1.00 95.69 77 PHE A N 1
ATOM 636 C CA . PHE A 1 77 ? -4.832 -3.346 2.732 1.00 95.69 77 PHE A CA 1
ATOM 637 C C . PHE A 1 77 ? -3.916 -2.966 3.895 1.00 95.69 77 PHE A C 1
ATOM 639 O O . PHE A 1 77 ? -2.947 -3.670 4.184 1.00 95.69 77 PHE A O 1
ATOM 646 N N . ARG A 1 78 ? -4.224 -1.860 4.570 1.00 94.00 78 ARG A N 1
ATOM 647 C CA . ARG A 1 78 ? -3.448 -1.297 5.672 1.00 94.00 78 ARG A CA 1
ATOM 648 C C . ARG A 1 78 ? -4.306 -1.209 6.929 1.00 94.00 78 ARG A C 1
ATOM 650 O O . ARG A 1 78 ? -5.400 -0.664 6.887 1.00 94.00 78 ARG A O 1
ATOM 657 N N . ILE A 1 79 ? -3.776 -1.686 8.051 1.00 94.50 79 ILE A N 1
ATOM 658 C CA . ILE A 1 79 ? -4.356 -1.514 9.389 1.00 94.50 79 ILE A CA 1
ATOM 659 C C . ILE A 1 79 ? -3.390 -0.653 10.195 1.00 94.50 79 ILE A C 1
ATOM 661 O O . ILE A 1 79 ? -2.255 -1.076 10.443 1.00 94.50 79 ILE A O 1
ATOM 665 N N . LEU A 1 80 ? -3.805 0.549 10.594 1.00 92.75 80 LEU A N 1
ATOM 666 C CA . LEU A 1 80 ? -2.959 1.418 11.408 1.00 92.75 80 LEU A CA 1
ATOM 667 C C . LEU A 1 80 ? -2.840 0.875 12.832 1.00 92.75 80 LEU A C 1
ATOM 669 O O . LEU A 1 80 ? -3.804 0.407 13.436 1.00 92.75 80 LEU A O 1
ATOM 673 N N . ARG A 1 81 ? -1.628 0.972 13.379 1.00 92.19 81 ARG A N 1
ATOM 674 C CA . ARG A 1 81 ? -1.317 0.525 14.743 1.00 92.19 81 ARG A CA 1
ATOM 675 C C . ARG A 1 81 ? -1.565 1.612 15.786 1.00 92.19 81 ARG A C 1
ATOM 677 O O . ARG A 1 81 ? -1.632 1.311 16.974 1.00 92.19 81 ARG A O 1
ATOM 684 N N . ASN A 1 82 ? -1.727 2.861 15.350 1.00 90.69 82 ASN A N 1
ATOM 685 C CA . ASN A 1 82 ? -2.022 3.982 16.231 1.00 90.69 82 ASN A CA 1
ATOM 686 C C . ASN A 1 82 ? -3.346 3.761 16.979 1.00 90.69 82 ASN A C 1
ATOM 688 O O . ASN A 1 82 ? -4.330 3.258 16.429 1.00 90.69 82 ASN A O 1
ATOM 692 N N . ARG A 1 83 ? -3.359 4.160 18.251 1.00 90.31 83 ARG A N 1
ATOM 693 C CA . ARG A 1 83 ? -4.570 4.254 19.066 1.00 90.31 83 ARG A CA 1
ATOM 694 C C . ARG A 1 83 ? -5.035 5.701 19.025 1.00 90.31 83 ARG A C 1
ATOM 696 O O . ARG A 1 83 ? -4.231 6.602 19.241 1.00 90.31 83 ARG A O 1
ATOM 703 N N . PHE A 1 84 ? -6.308 5.902 18.729 1.00 89.06 84 PHE A N 1
ATOM 704 C CA . PHE A 1 84 ? -6.906 7.226 18.658 1.00 89.06 84 PHE A CA 1
ATOM 705 C C . PHE A 1 84 ? -7.766 7.451 19.897 1.00 89.06 84 PHE A C 1
ATOM 707 O O . PHE A 1 84 ? -8.532 6.569 20.281 1.00 89.06 84 PHE A O 1
ATOM 714 N N . GLU A 1 85 ? -7.632 8.621 20.518 1.00 85.56 85 GLU A N 1
ATOM 715 C CA . GLU A 1 85 ? -8.401 8.997 21.715 1.00 85.56 85 GLU A CA 1
ATOM 716 C C . GLU A 1 85 ? -9.866 9.329 21.390 1.00 85.56 85 GLU A C 1
ATOM 718 O O . GLU A 1 85 ? -10.721 9.323 22.271 1.00 85.56 85 GLU A O 1
ATOM 723 N N . GLY A 1 86 ? -10.171 9.573 20.113 1.00 87.38 86 GLY A N 1
ATOM 724 C CA . GLY A 1 86 ? -11.510 9.869 19.627 1.00 87.38 86 GLY A CA 1
ATOM 725 C C . GLY A 1 86 ? -11.554 10.018 18.109 1.00 87.38 86 GLY A C 1
ATOM 726 O O . GLY A 1 86 ? -10.539 9.902 17.418 1.00 87.38 86 GLY A O 1
ATOM 727 N N . THR A 1 87 ? -12.746 10.289 17.585 1.00 87.25 87 THR A N 1
ATOM 728 C CA . THR A 1 87 ? -12.991 10.446 16.145 1.00 87.25 87 THR A CA 1
ATOM 729 C C . THR A 1 87 ? -12.280 11.658 15.549 1.00 87.25 87 THR A C 1
ATOM 731 O O . THR A 1 87 ? -11.819 11.581 14.418 1.00 87.25 87 THR A O 1
ATOM 734 N N . GLU A 1 88 ? -12.126 12.748 16.305 1.00 90.19 88 GLU A N 1
ATOM 735 C CA . GLU A 1 88 ? -11.421 13.961 15.858 1.00 90.19 88 GLU A CA 1
ATOM 736 C C . GLU A 1 88 ? -9.959 13.674 15.484 1.00 90.19 88 GLU A C 1
ATOM 738 O O . GLU A 1 88 ? -9.509 14.035 14.399 1.00 90.19 88 GLU A O 1
ATOM 743 N N . ALA A 1 89 ? -9.244 12.915 16.322 1.00 90.38 89 ALA A N 1
ATOM 744 C CA . ALA A 1 89 ? -7.868 12.508 16.041 1.00 90.38 89 ALA A CA 1
ATOM 745 C C . ALA A 1 89 ? -7.754 11.640 14.772 1.00 90.38 89 ALA A C 1
ATOM 747 O O . ALA A 1 89 ? -6.731 11.671 14.090 1.00 90.38 89 ALA A O 1
ATOM 748 N N . ILE A 1 90 ? -8.799 10.873 14.445 1.00 90.88 90 ILE A N 1
ATOM 749 C CA . ILE A 1 90 ? -8.847 10.053 13.229 1.00 90.88 90 ILE A CA 1
ATOM 750 C C . ILE A 1 90 ? -9.098 10.920 12.005 1.00 90.88 90 ILE A C 1
ATOM 752 O O . ILE A 1 90 ? -8.406 10.757 11.004 1.00 90.88 90 ILE A O 1
ATOM 756 N N . PHE A 1 91 ? -10.052 11.848 12.081 1.00 91.56 91 PHE A N 1
ATOM 757 C CA . PHE A 1 91 ? -10.301 12.782 10.987 1.00 91.56 91 PHE A CA 1
ATOM 758 C C . PHE A 1 91 ? -9.054 13.600 10.671 1.00 91.56 91 PHE A C 1
ATOM 760 O O . PHE A 1 91 ? -8.705 13.716 9.504 1.00 91.56 91 PHE A O 1
ATOM 767 N N . HIS A 1 92 ? -8.307 14.032 11.687 1.00 90.12 92 HIS A N 1
ATOM 768 C CA . HIS A 1 92 ? -7.034 14.707 11.470 1.00 90.12 92 HIS A CA 1
ATOM 769 C C . HIS A 1 92 ? -5.978 13.817 10.781 1.00 90.12 92 HIS A C 1
ATOM 771 O O . HIS A 1 92 ? -5.179 14.290 9.975 1.00 90.12 92 HIS A O 1
ATOM 777 N N . GLU A 1 93 ? -5.958 12.510 11.059 1.00 90.38 93 GLU A N 1
ATOM 778 C CA . GLU A 1 93 ? -5.080 11.577 10.340 1.00 90.38 93 GLU A CA 1
ATOM 779 C C . GLU A 1 93 ? -5.515 11.395 8.875 1.00 90.38 93 GLU A C 1
ATOM 781 O O . GLU A 1 93 ? -4.672 11.380 7.979 1.00 90.38 93 GLU A O 1
ATOM 786 N N . ILE A 1 94 ? -6.824 11.330 8.617 1.00 90.75 94 ILE A N 1
ATOM 787 C CA . ILE A 1 94 ? -7.396 11.260 7.264 1.00 90.75 94 ILE A CA 1
ATOM 788 C C . ILE A 1 94 ? -7.136 12.566 6.486 1.00 90.75 94 ILE A C 1
ATOM 790 O O . ILE A 1 94 ? -6.809 12.530 5.299 1.00 90.75 94 ILE A O 1
ATOM 794 N N . GLU A 1 95 ? -7.194 13.726 7.142 1.00 90.62 95 GLU A N 1
ATOM 795 C CA . GLU A 1 95 ? -6.872 15.030 6.547 1.00 90.62 95 GLU A CA 1
ATOM 796 C C . GLU A 1 95 ? -5.439 15.088 6.011 1.00 90.62 95 GLU A C 1
ATOM 798 O O . GLU A 1 95 ? -5.211 15.646 4.936 1.00 90.62 95 GLU A O 1
ATOM 803 N N . LYS A 1 96 ? -4.470 14.461 6.692 1.00 88.50 96 LYS A N 1
ATOM 804 C CA . LYS A 1 96 ? -3.088 14.371 6.187 1.00 88.50 96 LYS A CA 1
ATOM 805 C C . LYS A 1 96 ? -3.027 13.615 4.863 1.00 88.50 96 LYS A C 1
ATOM 807 O O . LYS A 1 96 ? -2.301 14.031 3.963 1.00 88.50 96 LYS A O 1
ATOM 812 N N . TYR A 1 97 ? -3.800 12.539 4.713 1.00 87.69 97 TYR A N 1
ATOM 813 C CA . TYR A 1 97 ? -3.898 11.829 3.437 1.00 87.69 97 TYR A CA 1
ATOM 814 C C . TYR A 1 97 ? -4.520 12.712 2.345 1.00 87.69 97 TYR A C 1
ATOM 816 O O . TYR A 1 97 ? -3.973 12.805 1.246 1.00 87.69 97 TYR A O 1
ATOM 824 N N . HIS A 1 98 ? -5.609 13.422 2.647 1.00 89.69 98 HIS A N 1
ATOM 825 C CA . HIS A 1 98 ? -6.233 14.334 1.683 1.00 89.69 98 HIS A CA 1
ATOM 826 C C . HIS A 1 98 ? -5.325 15.498 1.281 1.00 89.69 98 HIS A C 1
ATOM 828 O O . HIS A 1 98 ? -5.319 15.884 0.112 1.00 89.69 98 HIS A O 1
ATOM 834 N N . MET A 1 99 ? -4.518 16.016 2.209 1.00 90.50 99 MET A N 1
ATOM 835 C CA . MET A 1 99 ? -3.478 16.995 1.905 1.00 90.50 99 MET A CA 1
ATOM 836 C C . MET A 1 99 ? -2.495 16.424 0.877 1.00 90.50 99 MET A C 1
ATOM 838 O O . MET A 1 99 ? -2.269 17.047 -0.158 1.00 90.50 99 MET A O 1
ATOM 842 N N . LEU A 1 100 ? -1.963 15.216 1.103 1.00 89.69 100 LEU A N 1
ATOM 843 C CA . LEU A 1 100 ? -1.076 14.567 0.132 1.00 89.69 100 LEU A CA 1
ATOM 844 C C . LEU A 1 100 ? -1.760 14.435 -1.236 1.00 89.69 100 LEU A C 1
ATOM 846 O O . LEU A 1 100 ? -1.194 14.839 -2.252 1.00 89.69 100 LEU A O 1
ATOM 850 N N . LEU A 1 101 ? -2.998 13.939 -1.266 1.00 88.88 101 LEU A N 1
ATOM 851 C CA . LEU A 1 101 ? -3.762 13.772 -2.500 1.00 88.88 101 LEU A CA 1
ATOM 852 C C . LEU A 1 101 ? -3.949 15.095 -3.262 1.00 88.88 101 LEU A C 1
ATOM 854 O O . LEU A 1 101 ? -3.798 15.124 -4.485 1.00 88.88 101 LEU A O 1
ATOM 858 N N . HIS A 1 102 ? -4.215 16.193 -2.550 1.00 90.50 102 HIS A N 1
ATOM 859 C CA . HIS A 1 102 ? -4.379 17.524 -3.134 1.00 90.50 102 HIS A CA 1
ATOM 860 C C . HIS A 1 102 ? -3.115 18.002 -3.868 1.00 90.50 102 HIS A C 1
ATOM 862 O O . HIS A 1 102 ? -3.194 18.454 -5.013 1.00 90.50 102 HIS A O 1
ATOM 868 N N . PHE A 1 103 ? -1.939 17.870 -3.247 1.00 90.75 103 PHE A N 1
ATOM 869 C CA . PHE A 1 103 ? -0.685 18.364 -3.829 1.00 90.75 103 PHE A CA 1
ATOM 870 C C . PHE A 1 103 ? -0.103 17.436 -4.901 1.00 90.75 103 PHE A C 1
ATOM 872 O O . PHE A 1 103 ? 0.436 17.909 -5.916 1.00 90.75 103 PHE A O 1
ATOM 879 N N . PHE A 1 104 ? -0.201 16.123 -4.688 1.00 86.69 104 PHE A N 1
ATOM 880 C CA . PHE A 1 104 ? 0.398 15.121 -5.565 1.00 86.69 104 PHE A CA 1
ATOM 881 C C . PHE A 1 104 ? -0.483 14.765 -6.761 1.00 86.69 104 PHE A C 1
ATOM 883 O O . PHE A 1 104 ? 0.072 14.411 -7.800 1.00 86.69 104 PHE A O 1
ATOM 890 N N . SER A 1 105 ? -1.810 14.963 -6.689 1.00 80.25 105 SER A N 1
ATOM 891 C CA . SER A 1 105 ? -2.773 14.457 -7.682 1.00 80.25 105 SER A CA 1
ATOM 892 C C . SER A 1 105 ? -2.706 12.917 -7.802 1.00 80.25 105 SER A C 1
ATOM 894 O O . SER A 1 105 ? -1.687 12.316 -7.458 1.00 80.25 105 SER A O 1
ATOM 896 N N . PRO A 1 106 ? -3.743 12.235 -8.328 1.00 80.38 106 PRO A N 1
ATOM 897 C CA . PRO A 1 106 ? -3.693 10.784 -8.566 1.00 80.38 106 PRO A CA 1
ATOM 898 C C . PRO A 1 106 ? -2.515 10.309 -9.432 1.00 80.38 106 PRO A C 1
ATOM 900 O O . PRO A 1 106 ? -2.252 9.117 -9.532 1.00 80.38 106 PRO A O 1
ATOM 903 N N . LYS A 1 107 ? -1.789 11.236 -10.073 1.00 83.19 107 LYS A N 1
ATOM 904 C CA . LYS A 1 107 ? -0.585 10.929 -10.844 1.00 83.19 107 LYS A CA 1
ATOM 905 C C . LYS A 1 107 ? 0.601 10.468 -9.985 1.00 83.19 107 LYS A C 1
ATOM 907 O O . LYS A 1 107 ? 1.375 9.667 -10.485 1.00 83.19 107 LYS A O 1
ATOM 912 N N . PHE A 1 108 ? 0.771 11.001 -8.771 1.00 87.00 108 PHE A N 1
ATOM 913 C CA . PHE A 1 108 ? 1.959 10.754 -7.930 1.00 87.00 108 PHE A CA 1
ATOM 914 C C . PHE A 1 108 ? 1.634 10.089 -6.586 1.00 87.00 108 PHE A C 1
ATOM 916 O O . PHE A 1 108 ? 2.496 9.970 -5.715 1.00 87.00 108 PHE A O 1
ATOM 923 N N . ILE A 1 109 ? 0.375 9.707 -6.376 1.00 88.38 109 ILE A N 1
ATOM 924 C CA . ILE A 1 109 ? -0.055 8.974 -5.191 1.00 88.38 109 ILE A CA 1
ATOM 925 C C . ILE A 1 109 ? -1.031 7.885 -5.610 1.00 88.38 109 ILE A C 1
ATOM 927 O O . ILE A 1 109 ? -1.956 8.125 -6.383 1.00 88.38 109 ILE A O 1
ATOM 931 N N . ALA A 1 110 ? -0.830 6.682 -5.082 1.00 89.12 110 ALA A N 1
ATOM 932 C CA . ALA A 1 110 ? -1.806 5.620 -5.240 1.00 89.12 110 ALA A CA 1
ATOM 933 C C . ALA A 1 110 ? -3.085 5.991 -4.477 1.00 89.12 110 ALA A C 1
ATOM 935 O O . ALA A 1 110 ? -3.042 6.315 -3.285 1.00 89.12 110 ALA A O 1
ATOM 936 N N . GLU A 1 111 ? -4.222 5.940 -5.164 1.00 90.31 111 GLU A N 1
ATOM 937 C CA . GLU A 1 111 ? -5.517 6.206 -4.545 1.00 90.31 111 GLU A CA 1
ATOM 938 C C . GLU A 1 111 ? -5.799 5.189 -3.433 1.00 90.31 111 GLU A C 1
ATOM 940 O O . GLU A 1 111 ? -5.501 3.999 -3.560 1.00 90.31 111 GLU A O 1
ATOM 945 N N . SER A 1 112 ? -6.342 5.674 -2.321 1.00 91.31 112 SER A N 1
ATOM 946 C CA . SER A 1 112 ? -6.627 4.891 -1.126 1.00 91.31 112 SER A CA 1
ATOM 947 C C . SER A 1 112 ? -7.963 5.302 -0.541 1.00 91.31 112 SER A C 1
ATOM 949 O O . SER A 1 112 ? -8.242 6.485 -0.352 1.00 91.31 112 SER A O 1
ATOM 951 N N . GLU A 1 113 ? -8.783 4.304 -0.241 1.00 93.12 113 GLU A N 1
ATOM 952 C CA . GLU A 1 113 ? -9.997 4.480 0.544 1.00 93.12 113 GLU A CA 1
ATOM 953 C C . GLU A 1 113 ? -9.632 4.341 2.024 1.00 93.12 113 GLU A C 1
ATOM 955 O O . GLU A 1 113 ? -9.270 3.252 2.473 1.00 93.12 113 GLU A O 1
ATOM 960 N N . GLU A 1 114 ? -9.716 5.433 2.786 1.00 93.56 114 GLU A N 1
ATOM 961 C CA . GLU A 1 114 ? -9.512 5.417 4.238 1.00 93.56 114 GLU A CA 1
ATOM 962 C C . GLU A 1 114 ? -10.862 5.275 4.951 1.00 93.56 114 GLU A C 1
ATOM 964 O O . GLU A 1 114 ? -11.805 6.020 4.681 1.00 93.56 114 GLU A O 1
ATOM 969 N N . PHE A 1 115 ? -10.972 4.312 5.866 1.00 93.50 115 PHE A N 1
ATOM 970 C CA . PHE A 1 115 ? -12.224 4.014 6.555 1.00 93.50 115 PHE A CA 1
ATOM 971 C C . PHE A 1 115 ? -12.009 3.580 8.003 1.00 93.50 115 PHE A C 1
ATOM 973 O O . PHE A 1 115 ? -11.022 2.939 8.372 1.00 93.50 115 PHE A O 1
ATOM 980 N N . ILE A 1 116 ? -12.983 3.940 8.832 1.00 94.50 116 ILE A N 1
ATOM 981 C CA . ILE A 1 116 ? -12.990 3.682 10.267 1.00 94.50 116 ILE A CA 1
ATOM 982 C C . ILE A 1 116 ? -13.774 2.402 10.529 1.00 94.50 116 ILE A C 1
ATOM 984 O O . ILE A 1 116 ? -14.881 2.235 10.015 1.00 94.50 116 ILE A O 1
ATOM 988 N N . VAL A 1 117 ? -13.223 1.513 11.351 1.00 93.75 117 VAL A N 1
ATOM 989 C CA . VAL A 1 117 ? -13.903 0.284 11.765 1.00 93.75 117 VAL A CA 1
ATOM 990 C C . VAL A 1 117 ? -14.009 0.194 13.279 1.00 93.75 117 VAL A C 1
ATOM 992 O O . VAL A 1 117 ? -13.114 0.619 14.013 1.00 93.75 117 VAL A O 1
ATOM 995 N N . ASP A 1 118 ? -15.109 -0.399 13.730 1.00 92.94 118 ASP A N 1
ATOM 996 C CA . ASP A 1 118 ? -15.263 -0.857 15.104 1.00 92.94 118 ASP A CA 1
ATOM 997 C C . ASP A 1 118 ? -14.636 -2.253 15.240 1.00 92.94 118 ASP A C 1
ATOM 999 O O . ASP A 1 118 ? -15.100 -3.220 14.631 1.00 92.94 118 ASP A O 1
ATOM 1003 N N . TYR A 1 119 ? -13.551 -2.357 16.002 1.00 93.88 119 TYR A N 1
ATOM 1004 C CA . TYR A 1 119 ? -12.829 -3.594 16.279 1.00 93.88 119 TYR A CA 1
ATOM 1005 C C . TYR A 1 119 ? -13.171 -4.114 17.676 1.00 93.88 119 TYR A C 1
ATOM 1007 O O . TYR A 1 119 ? -12.925 -3.4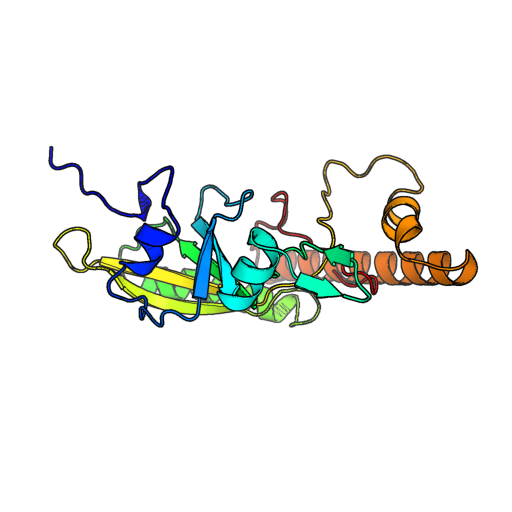43 18.675 1.00 93.88 119 TYR A O 1
ATOM 1015 N N . THR A 1 120 ? -13.680 -5.345 17.759 1.00 91.69 120 THR A N 1
ATOM 1016 C CA . THR A 1 120 ? -14.155 -5.938 19.024 1.00 91.69 120 THR A CA 1
ATOM 1017 C C . THR A 1 120 ? -13.234 -7.017 19.598 1.00 91.69 120 THR A C 1
ATOM 1019 O O . THR A 1 120 ? -13.522 -7.586 20.652 1.00 91.69 120 THR A O 1
ATOM 1022 N N . GLY A 1 121 ? -12.104 -7.314 18.946 1.00 86.00 121 GLY A N 1
ATOM 1023 C CA . GLY A 1 121 ? -11.229 -8.433 19.325 1.00 86.00 121 GLY A CA 1
ATOM 1024 C C . GLY A 1 121 ? -10.496 -8.269 20.664 1.00 86.00 121 GLY A C 1
ATOM 1025 O O . GLY A 1 121 ? -9.911 -9.228 21.161 1.00 86.00 121 GLY A O 1
ATOM 1026 N N . THR A 1 122 ? -10.556 -7.092 21.296 1.00 85.12 122 THR A N 1
ATOM 1027 C CA . THR A 1 122 ? -10.068 -6.867 22.671 1.00 85.12 122 THR A CA 1
ATOM 1028 C C . THR A 1 122 ? -11.114 -7.167 23.751 1.00 85.12 122 THR A C 1
ATOM 1030 O O . THR A 1 122 ? -10.813 -7.050 24.938 1.00 85.12 122 THR A O 1
ATOM 1033 N N . GLY A 1 123 ? -12.3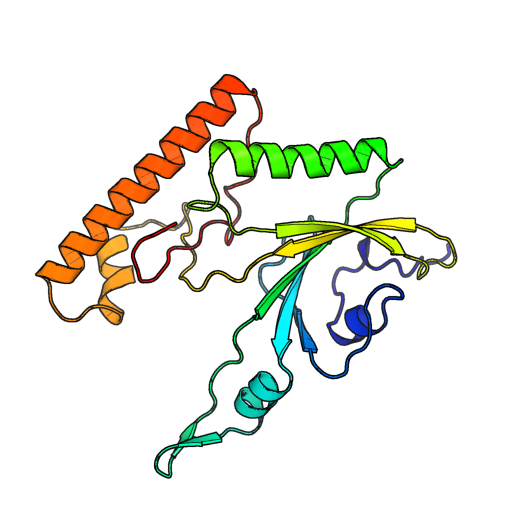39 -7.545 23.366 1.00 84.56 123 GLY A N 1
ATOM 1034 C CA . GLY A 1 123 ? -13.487 -7.704 24.267 1.00 84.56 123 GLY A CA 1
ATOM 1035 C C . GLY A 1 123 ? -14.246 -6.402 24.548 1.00 84.56 123 GLY A C 1
ATOM 1036 O O . GLY A 1 123 ? -15.284 -6.429 25.202 1.00 84.56 123 GLY A O 1
ATOM 1037 N N . THR A 1 124 ? -13.756 -5.275 24.034 1.00 86.56 124 THR A N 1
ATOM 1038 C CA . THR A 1 124 ? -14.426 -3.972 24.016 1.00 86.56 124 THR A CA 1
ATOM 1039 C C . THR A 1 124 ? -14.377 -3.417 22.599 1.00 86.56 124 THR A C 1
ATOM 1041 O O . THR A 1 124 ? -13.462 -3.743 21.846 1.00 86.56 124 THR A O 1
ATOM 1044 N N . SER A 1 125 ? -15.353 -2.582 22.238 1.00 88.81 125 SER A N 1
ATOM 1045 C CA . SER A 1 125 ? -15.310 -1.815 20.991 1.00 88.81 125 SER A CA 1
ATOM 1046 C C . SER A 1 125 ? -14.112 -0.861 21.017 1.00 88.81 125 SER A C 1
ATOM 1048 O O . SER A 1 125 ? -13.849 -0.192 22.025 1.00 88.81 125 SER A O 1
ATOM 1050 N N . GLN A 1 126 ? -13.338 -0.858 19.937 1.00 90.81 126 GLN A N 1
ATOM 1051 C CA . GLN A 1 126 ? -12.152 -0.033 19.748 1.00 90.81 126 GLN A CA 1
ATOM 1052 C C . GLN A 1 126 ? -12.154 0.519 18.332 1.00 90.81 126 GLN A C 1
ATOM 1054 O O . GLN A 1 126 ? -12.366 -0.218 17.374 1.00 90.81 126 GLN A O 1
ATOM 1059 N N . ILE A 1 127 ? -11.837 1.801 18.186 1.00 91.12 127 ILE A N 1
ATOM 1060 C CA . ILE A 1 127 ? -11.745 2.401 16.861 1.00 91.12 127 ILE A CA 1
ATOM 1061 C C . ILE A 1 127 ? -10.387 2.068 16.234 1.00 91.12 127 ILE A C 1
ATOM 1063 O O . ILE A 1 127 ? -9.335 2.233 16.867 1.00 91.12 127 ILE A O 1
ATOM 1067 N N . VAL A 1 128 ? -10.412 1.603 14.985 1.00 94.25 128 VAL A N 1
ATOM 1068 C CA . VAL A 1 128 ? -9.222 1.330 14.171 1.00 94.25 128 VAL A CA 1
ATOM 1069 C C . VAL A 1 128 ? -9.373 2.021 12.816 1.00 94.25 128 VAL A C 1
ATOM 1071 O O . VAL A 1 128 ? -10.430 1.946 12.192 1.00 94.25 128 VAL A O 1
ATOM 1074 N N . LEU A 1 129 ? -8.312 2.699 12.368 1.00 95.38 129 LEU A N 1
ATOM 1075 C CA . LEU A 1 129 ? -8.240 3.273 11.025 1.00 95.38 129 LEU A CA 1
ATOM 1076 C C . LEU A 1 129 ? -7.611 2.258 10.069 1.00 95.38 129 LEU A C 1
ATOM 1078 O O . LEU A 1 129 ? -6.539 1.704 10.338 1.00 95.38 129 LEU A O 1
ATOM 1082 N N . CYS A 1 130 ? -8.283 2.044 8.949 1.00 95.38 130 CYS A N 1
ATOM 1083 C CA . CYS A 1 130 ? -7.862 1.153 7.887 1.00 95.38 130 CYS A CA 1
ATOM 1084 C C . CYS A 1 130 ? -7.781 1.916 6.561 1.00 95.38 130 CYS A C 1
ATOM 1086 O O . CYS A 1 130 ? -8.524 2.870 6.346 1.00 95.38 130 CYS A O 1
ATOM 1088 N N . GLY A 1 131 ? -6.907 1.457 5.668 1.00 94.69 131 GLY A N 1
ATOM 1089 C CA . GLY A 1 131 ? -6.784 1.971 4.306 1.00 94.69 131 GLY A CA 1
ATOM 1090 C C . GLY A 1 131 ? -6.815 0.835 3.289 1.00 94.69 131 GLY A C 1
ATOM 1091 O O . GLY A 1 131 ? -6.199 -0.211 3.513 1.00 94.69 131 GLY A O 1
ATOM 1092 N N . LEU A 1 132 ? -7.519 1.018 2.176 1.00 95.06 132 LEU A N 1
ATOM 1093 C CA . LEU A 1 132 ? -7.508 0.099 1.039 1.00 95.06 132 LEU A CA 1
ATOM 1094 C C . LEU A 1 132 ? -7.010 0.832 -0.207 1.00 95.06 132 LEU A C 1
ATOM 1096 O O . LEU A 1 132 ? -7.761 1.512 -0.902 1.00 95.06 132 LEU A O 1
ATOM 1100 N N . GLN A 1 133 ? -5.723 0.659 -0.481 1.00 93.62 133 GLN A N 1
ATOM 1101 C CA . GLN A 1 133 ? -5.003 1.370 -1.526 1.00 93.62 133 GLN A CA 1
ATOM 1102 C C . GLN A 1 133 ? -4.951 0.569 -2.827 1.00 93.62 133 GLN A C 1
ATOM 1104 O O . GLN A 1 133 ? -4.852 -0.661 -2.813 1.00 93.62 133 GLN A O 1
ATOM 1109 N N . GLU A 1 134 ? -4.977 1.261 -3.961 1.00 93.38 134 GLU A N 1
ATOM 1110 C CA . GLU A 1 134 ? -4.674 0.676 -5.262 1.00 93.38 134 GLU A CA 1
ATOM 1111 C C . GLU A 1 134 ? -3.271 0.065 -5.297 1.00 93.38 134 GLU A C 1
ATOM 1113 O O . GLU A 1 134 ? -2.296 0.610 -4.767 1.00 93.38 134 GLU A O 1
ATOM 1118 N N . TYR A 1 135 ? -3.168 -1.103 -5.930 1.00 92.31 135 TYR A N 1
ATOM 1119 C CA . TYR A 1 135 ? -1.874 -1.721 -6.178 1.00 92.31 135 TYR A CA 1
ATOM 1120 C C . TYR A 1 135 ? -1.239 -1.113 -7.432 1.00 92.31 135 TYR A C 1
ATOM 1122 O O . TYR A 1 135 ? -1.740 -1.286 -8.543 1.00 92.31 135 TYR A O 1
ATOM 1130 N N . ILE A 1 136 ? -0.094 -0.455 -7.257 1.00 90.44 136 ILE A N 1
ATOM 1131 C CA . ILE A 1 136 ? 0.714 0.066 -8.360 1.00 90.44 136 ILE A CA 1
ATOM 1132 C C . ILE A 1 136 ? 1.793 -0.955 -8.704 1.00 90.44 136 ILE A C 1
ATOM 1134 O O . ILE A 1 136 ? 2.632 -1.314 -7.875 1.00 90.44 136 ILE A O 1
ATOM 1138 N N . LYS A 1 137 ? 1.779 -1.428 -9.952 1.00 89.44 137 LYS A N 1
ATOM 1139 C CA . LYS A 1 137 ? 2.847 -2.276 -10.479 1.00 89.44 137 LYS A CA 1
ATOM 1140 C C . LYS A 1 137 ? 4.054 -1.405 -10.818 1.00 89.44 137 LYS A C 1
ATOM 1142 O O . LYS A 1 137 ? 3.976 -0.556 -11.702 1.00 89.44 137 LYS A O 1
ATOM 1147 N N . GLY A 1 138 ? 5.187 -1.707 -10.205 1.00 87.88 138 GLY A N 1
ATOM 1148 C CA . GLY A 1 138 ? 6.450 -1.057 -10.515 1.00 87.88 138 GLY A CA 1
ATOM 1149 C C . GLY A 1 138 ? 7.590 -1.586 -9.661 1.00 87.88 138 GLY A C 1
ATOM 1150 O O . GLY A 1 138 ? 7.397 -2.479 -8.832 1.00 87.88 138 GLY A O 1
ATOM 1151 N N . GLU A 1 139 ? 8.764 -1.015 -9.881 1.00 85.06 139 GLU A N 1
ATOM 1152 C CA . GLU A 1 139 ? 9.961 -1.267 -9.090 1.00 85.06 139 GLU A CA 1
ATOM 1153 C C . GLU A 1 139 ? 10.094 -0.209 -8.000 1.00 85.06 139 GLU A C 1
ATOM 1155 O O . GLU A 1 139 ? 9.750 0.955 -8.192 1.00 85.06 139 GLU A O 1
ATOM 1160 N N . ILE A 1 140 ? 10.587 -0.599 -6.828 1.00 83.38 140 ILE A N 1
ATOM 1161 C CA . ILE A 1 140 ? 10.733 0.353 -5.726 1.00 83.38 140 ILE A CA 1
ATOM 1162 C C . ILE A 1 140 ? 11.953 1.228 -5.980 1.00 83.38 140 ILE A C 1
ATOM 1164 O O . ILE A 1 140 ? 13.072 0.724 -6.078 1.00 83.38 140 ILE A O 1
ATOM 1168 N N . LEU A 1 141 ? 11.734 2.539 -5.994 1.00 81.81 141 LEU A N 1
ATOM 1169 C CA . LEU A 1 141 ? 12.806 3.517 -6.040 1.00 81.81 141 LEU A CA 1
ATOM 1170 C C . LEU A 1 141 ? 13.310 3.759 -4.613 1.00 81.81 141 LEU A C 1
ATOM 1172 O O . LEU A 1 141 ? 12.601 4.323 -3.781 1.00 81.81 141 LEU A O 1
ATOM 1176 N N . ASP A 1 142 ? 14.523 3.299 -4.309 1.00 78.62 142 ASP A N 1
ATOM 1177 C CA . ASP A 1 142 ? 15.166 3.542 -3.015 1.00 78.62 142 ASP A CA 1
ATOM 1178 C C . ASP A 1 142 ? 16.076 4.778 -3.118 1.00 78.62 142 ASP A C 1
ATOM 1180 O O . ASP A 1 142 ? 17.174 4.666 -3.672 1.00 78.62 142 ASP A O 1
ATOM 1184 N N . PRO A 1 143 ? 15.660 5.948 -2.589 1.00 73.94 143 PRO A N 1
ATOM 1185 C CA . PRO A 1 143 ? 16.435 7.182 -2.705 1.00 73.94 143 PRO A CA 1
ATOM 1186 C C . PRO A 1 143 ? 17.795 7.102 -1.995 1.00 73.94 143 PRO A C 1
ATOM 1188 O O . PRO A 1 143 ? 18.671 7.916 -2.272 1.00 73.94 143 PRO A O 1
ATOM 1191 N N . TRP A 1 144 ? 17.998 6.117 -1.114 1.00 75.38 144 TRP A N 1
ATOM 1192 C CA . TRP A 1 144 ? 19.240 5.911 -0.368 1.00 75.38 144 TRP A CA 1
ATOM 1193 C C . TRP A 1 144 ? 20.228 4.979 -1.075 1.00 75.38 144 TRP A C 1
ATOM 1195 O O . TRP A 1 144 ? 21.375 4.867 -0.644 1.00 75.38 144 TRP A O 1
ATOM 1205 N N . ARG A 1 145 ? 19.793 4.288 -2.138 1.00 71.81 145 ARG A N 1
ATOM 1206 C CA . ARG A 1 145 ? 20.609 3.325 -2.899 1.00 71.81 145 ARG A CA 1
ATOM 1207 C C . ARG A 1 145 ? 20.795 3.705 -4.366 1.00 71.81 145 ARG A C 1
ATOM 1209 O O . ARG A 1 145 ? 21.129 2.851 -5.186 1.00 71.81 145 ARG A O 1
ATOM 1216 N N . LEU A 1 146 ? 20.589 4.977 -4.694 1.00 71.56 146 LEU A N 1
ATOM 1217 C CA . LEU A 1 146 ? 20.876 5.523 -6.017 1.00 71.56 146 LEU A CA 1
ATOM 1218 C C . LEU A 1 146 ? 22.395 5.696 -6.160 1.00 71.56 146 LEU A C 1
ATOM 1220 O O . LEU A 1 146 ? 22.954 6.710 -5.748 1.00 71.56 146 LEU A O 1
ATOM 1224 N N . PHE A 1 147 ? 23.067 4.681 -6.705 1.00 68.88 147 PHE A N 1
ATOM 1225 C CA . PHE A 1 147 ? 24.502 4.709 -6.995 1.00 68.88 147 PHE A CA 1
ATOM 1226 C C . PHE A 1 147 ? 24.741 4.550 -8.500 1.00 68.88 147 PHE A C 1
ATOM 1228 O O . PHE A 1 147 ? 24.101 3.717 -9.139 1.00 68.88 147 PHE A O 1
ATOM 1235 N N . GLY A 1 148 ? 25.698 5.311 -9.037 1.00 68.06 148 GLY A N 1
ATOM 1236 C CA . GLY A 1 148 ? 26.061 5.304 -10.458 1.00 68.06 148 GLY A CA 1
ATOM 1237 C C . GLY A 1 148 ? 25.292 6.334 -11.293 1.00 68.06 148 GLY A C 1
ATOM 1238 O O . GLY A 1 148 ? 24.161 6.694 -10.972 1.00 68.06 148 GLY A O 1
ATOM 1239 N N . GLU A 1 149 ? 25.923 6.817 -12.365 1.00 68.56 149 GLU A N 1
ATOM 1240 C CA . GLU A 1 149 ? 25.342 7.828 -13.268 1.00 68.56 149 GLU A CA 1
ATOM 1241 C C . GLU A 1 149 ? 24.165 7.269 -14.092 1.00 68.56 149 GLU A C 1
ATOM 1243 O O . GLU A 1 149 ? 23.226 7.996 -14.410 1.00 68.56 149 GLU A O 1
ATOM 1248 N N . ASP A 1 150 ? 24.158 5.953 -14.328 1.00 75.69 150 ASP A N 1
ATOM 1249 C CA . ASP A 1 150 ? 23.217 5.262 -15.216 1.00 75.69 150 ASP A CA 1
ATOM 1250 C C . ASP A 1 150 ? 22.120 4.468 -14.475 1.00 75.69 150 ASP A C 1
ATOM 1252 O O . ASP A 1 150 ? 21.461 3.616 -15.068 1.00 75.69 150 ASP A O 1
ATOM 1256 N N . TYR A 1 151 ? 21.864 4.744 -13.189 1.00 80.00 151 TYR A N 1
ATOM 1257 C CA . TYR A 1 151 ? 20.930 3.955 -12.362 1.00 80.00 151 TYR A CA 1
ATOM 1258 C C . TYR A 1 151 ? 19.544 3.747 -13.007 1.00 80.00 151 TYR A C 1
ATOM 1260 O O . TYR A 1 151 ? 19.006 2.640 -13.012 1.00 80.00 151 TYR A O 1
ATOM 1268 N N . LEU A 1 152 ? 18.956 4.806 -13.581 1.00 81.50 152 LEU A N 1
ATOM 1269 C CA . LEU A 1 152 ? 17.659 4.706 -14.261 1.00 81.50 152 LEU A CA 1
ATOM 1270 C C . LEU A 1 152 ? 17.748 3.881 -15.553 1.00 81.50 152 LEU A C 1
ATOM 1272 O O . LEU A 1 152 ? 16.821 3.135 -15.860 1.00 81.50 152 LEU A O 1
ATOM 1276 N N . LEU A 1 153 ? 18.855 3.984 -16.297 1.00 81.00 153 LEU A N 1
ATOM 1277 C CA . LEU A 1 153 ? 19.072 3.185 -17.505 1.00 81.00 153 LEU A CA 1
ATOM 1278 C C . LEU A 1 153 ? 19.148 1.698 -17.156 1.00 81.00 153 LEU A C 1
ATOM 1280 O O . LEU A 1 153 ? 18.496 0.887 -17.812 1.00 81.00 153 LEU A O 1
ATOM 1284 N N . ASP A 1 154 ? 19.884 1.348 -16.102 1.00 80.06 154 ASP A N 1
ATOM 1285 C CA . ASP A 1 154 ? 20.010 -0.034 -15.641 1.00 80.06 154 ASP A CA 1
ATOM 1286 C C . ASP A 1 154 ? 18.682 -0.609 -15.136 1.00 80.06 154 ASP A C 1
ATOM 1288 O O . ASP A 1 154 ? 18.392 -1.781 -15.381 1.00 80.06 154 ASP A O 1
ATOM 1292 N N . LEU A 1 155 ? 17.836 0.217 -14.513 1.00 78.38 155 LEU A N 1
ATOM 1293 C CA . LEU A 1 155 ? 16.504 -0.195 -14.069 1.00 78.38 155 LEU A CA 1
ATOM 1294 C C . LEU A 1 155 ? 15.571 -0.543 -15.246 1.00 78.38 155 LEU A C 1
ATOM 1296 O O . LEU A 1 155 ? 14.797 -1.496 -15.167 1.00 78.38 155 LEU A O 1
ATOM 1300 N N . PHE A 1 156 ? 15.646 0.204 -16.352 1.00 79.25 156 PHE A N 1
ATOM 1301 C CA . PHE A 1 156 ? 14.775 0.011 -17.520 1.00 79.25 156 PHE A CA 1
ATOM 1302 C C . PHE A 1 156 ? 15.330 -0.950 -18.578 1.00 79.25 156 PHE A C 1
ATOM 1304 O O . PHE A 1 156 ? 14.576 -1.432 -19.432 1.00 79.25 156 PHE A O 1
ATOM 1311 N N . ARG A 1 157 ? 16.627 -1.264 -18.523 1.00 75.56 157 ARG A N 1
ATOM 1312 C CA . ARG A 1 157 ? 17.320 -2.162 -19.460 1.00 75.56 157 ARG A CA 1
ATOM 1313 C C . ARG A 1 157 ? 16.630 -3.519 -19.665 1.00 75.56 157 ARG A C 1
ATOM 1315 O O . ARG A 1 157 ? 16.559 -3.957 -20.810 1.00 75.56 157 ARG A O 1
ATOM 1322 N N . PRO A 1 158 ? 16.088 -4.189 -18.627 1.00 68.88 158 PRO A N 1
ATOM 1323 C CA . PRO A 1 158 ? 15.411 -5.476 -18.800 1.00 68.88 158 PRO A CA 1
ATOM 1324 C C . PRO A 1 158 ? 14.055 -5.370 -19.515 1.00 68.88 158 PRO A C 1
ATOM 1326 O O . PRO A 1 158 ? 13.543 -6.378 -19.997 1.00 68.88 158 PRO A O 1
ATOM 1329 N N . ALA A 1 159 ? 13.448 -4.179 -19.547 1.00 64.31 159 ALA A N 1
ATOM 1330 C CA . ALA A 1 159 ? 12.059 -3.973 -19.956 1.00 64.31 159 ALA A CA 1
ATOM 1331 C C . ALA A 1 159 ? 11.897 -3.335 -21.350 1.00 64.31 159 ALA A C 1
ATOM 1333 O O . ALA A 1 159 ? 10.779 -3.295 -21.861 1.00 64.31 159 ALA A O 1
ATOM 1334 N N . THR A 1 160 ? 12.973 -2.838 -21.973 1.00 64.50 160 THR A N 1
ATOM 1335 C CA . THR A 1 160 ? 12.908 -2.048 -23.219 1.00 64.50 160 THR A CA 1
ATOM 1336 C C . THR A 1 160 ? 13.669 -2.687 -24.382 1.00 64.50 160 THR A C 1
ATOM 1338 O O . THR A 1 160 ? 14.770 -3.209 -24.224 1.00 64.50 160 THR A O 1
ATOM 1341 N N . VAL A 1 161 ? 13.087 -2.618 -25.586 1.00 62.22 161 VAL A N 1
ATOM 1342 C CA . VAL A 1 161 ? 13.693 -3.126 -26.827 1.00 62.22 161 VAL A CA 1
ATOM 1343 C C . VAL A 1 161 ? 14.244 -1.940 -27.629 1.00 62.22 161 VAL A C 1
ATOM 1345 O O . VAL A 1 161 ? 13.547 -1.343 -28.442 1.00 62.22 161 VAL A O 1
ATOM 1348 N N . GLY A 1 162 ? 15.512 -1.591 -27.396 1.00 67.69 162 GLY A N 1
ATOM 1349 C CA . GLY A 1 162 ? 16.255 -0.605 -28.194 1.00 67.69 162 GLY A CA 1
ATOM 1350 C C . GLY A 1 162 ? 16.643 0.686 -27.456 1.00 67.69 162 GLY A C 1
ATOM 1351 O O . GLY A 1 162 ? 15.880 1.244 -26.670 1.00 67.69 162 GLY A O 1
ATOM 1352 N N . ASN A 1 163 ? 17.843 1.195 -27.762 1.00 70.44 163 ASN A N 1
ATOM 1353 C CA . ASN A 1 163 ? 18.485 2.301 -27.032 1.00 70.44 163 ASN A CA 1
ATOM 1354 C C . ASN A 1 163 ? 17.724 3.639 -27.094 1.00 70.44 163 ASN A C 1
ATOM 1356 O O . ASN A 1 163 ? 17.696 4.364 -26.105 1.00 70.44 163 ASN A O 1
ATOM 1360 N N . LEU A 1 164 ? 17.089 3.970 -28.225 1.00 69.31 164 LEU A N 1
ATOM 1361 C CA . LEU A 1 164 ? 16.351 5.235 -28.381 1.00 69.31 164 LEU A CA 1
ATOM 1362 C C . LEU A 1 164 ? 15.083 5.283 -27.513 1.00 69.31 164 LEU A C 1
ATOM 1364 O O . LEU A 1 164 ? 14.756 6.326 -26.951 1.00 69.31 164 LEU A O 1
ATOM 1368 N N . GLN A 1 165 ? 14.385 4.153 -27.369 1.00 79.75 165 GLN A N 1
ATOM 1369 C CA . GLN A 1 165 ? 13.203 4.055 -26.505 1.00 79.75 165 GLN A CA 1
ATOM 1370 C C . GLN A 1 165 ? 13.594 4.134 -25.027 1.00 79.75 165 GLN A C 1
ATOM 1372 O O . GLN A 1 165 ? 12.924 4.802 -24.244 1.00 79.75 165 GLN A O 1
ATOM 1377 N N . LEU A 1 166 ? 14.714 3.503 -24.669 1.00 82.94 166 LEU A N 1
ATOM 1378 C CA . LEU A 1 166 ? 15.271 3.538 -23.322 1.00 82.94 166 LEU A CA 1
ATOM 1379 C C . LEU A 1 166 ? 15.658 4.965 -22.891 1.00 82.94 166 LEU A C 1
ATOM 1381 O O . LEU A 1 166 ? 15.296 5.390 -21.797 1.00 82.94 166 LEU A O 1
ATOM 1385 N N . GLN A 1 167 ? 16.334 5.733 -23.752 1.00 84.62 167 GLN A N 1
ATOM 1386 C CA . GLN A 1 167 ? 16.700 7.123 -23.444 1.00 84.62 167 GLN A CA 1
ATOM 1387 C C . GLN A 1 167 ? 15.472 8.021 -23.253 1.00 84.62 167 GLN A C 1
ATOM 1389 O O . GLN A 1 167 ? 15.386 8.736 -22.256 1.00 84.62 167 GLN A O 1
ATOM 1394 N N . ALA A 1 168 ? 14.486 7.935 -24.152 1.00 86.75 168 ALA A N 1
ATOM 1395 C CA . ALA A 1 168 ? 13.247 8.703 -24.028 1.00 86.75 168 ALA A CA 1
ATOM 1396 C C . ALA A 1 168 ? 12.480 8.370 -22.732 1.00 86.75 168 ALA A C 1
ATOM 1398 O O . ALA A 1 168 ? 11.908 9.261 -22.096 1.00 86.75 168 ALA A O 1
ATOM 1399 N N . LEU A 1 169 ? 12.491 7.098 -22.319 1.00 88.06 169 LEU A N 1
ATOM 1400 C CA . LEU A 1 169 ? 11.879 6.649 -21.071 1.00 88.06 169 LEU A CA 1
ATOM 1401 C C . LEU A 1 169 ? 12.597 7.232 -19.848 1.00 88.06 169 LEU A C 1
ATOM 1403 O O . LEU A 1 169 ? 11.941 7.773 -18.959 1.00 88.06 169 LEU A O 1
ATOM 1407 N N . VAL A 1 170 ? 13.933 7.214 -19.836 1.00 88.44 170 VAL A N 1
ATOM 1408 C CA . VAL A 1 170 ? 14.730 7.824 -18.760 1.00 88.44 170 VAL A CA 1
ATOM 1409 C C . VAL A 1 170 ? 14.477 9.326 -18.656 1.00 88.44 170 VAL A C 1
ATOM 1411 O O . VAL A 1 170 ? 14.247 9.826 -17.554 1.00 88.44 170 VAL A O 1
ATOM 1414 N N . GLU A 1 171 ? 14.436 10.050 -19.776 1.00 89.50 171 GLU A N 1
ATOM 1415 C CA . GLU A 1 171 ? 14.111 11.480 -19.773 1.00 89.50 171 GLU A CA 1
ATOM 1416 C C . GLU A 1 171 ? 12.702 11.755 -19.227 1.00 89.50 171 GLU A C 1
ATOM 1418 O O . GLU A 1 171 ? 12.502 12.698 -18.450 1.00 89.50 171 GLU A O 1
ATOM 1423 N N . LYS A 1 172 ? 11.709 10.935 -19.607 1.00 91.19 172 LYS A N 1
ATOM 1424 C CA . LYS A 1 172 ? 10.344 11.023 -19.063 1.00 91.19 172 LYS A CA 1
ATOM 1425 C C . LYS A 1 172 ? 10.362 10.816 -17.547 1.00 91.19 172 LYS A C 1
ATOM 1427 O O . LYS A 1 172 ? 9.791 11.628 -16.815 1.00 91.19 172 LYS A O 1
ATOM 1432 N N . THR A 1 173 ? 11.053 9.784 -17.072 1.00 90.56 173 THR A N 1
ATOM 1433 C CA . THR A 1 173 ? 11.193 9.490 -15.644 1.00 90.56 173 THR A CA 1
ATOM 1434 C C . THR A 1 173 ? 11.853 10.630 -14.881 1.00 90.56 173 THR A C 1
ATOM 1436 O O . THR A 1 173 ? 11.325 11.057 -13.857 1.00 90.56 173 THR A O 1
ATOM 1439 N N . GLN A 1 174 ? 12.951 11.190 -15.388 1.00 90.50 174 GLN A N 1
ATOM 1440 C CA . GLN A 1 174 ? 13.620 12.330 -14.758 1.00 90.50 174 GLN A CA 1
ATOM 1441 C C . GLN A 1 174 ? 12.687 13.543 -14.639 1.00 90.50 174 GLN A C 1
ATOM 1443 O O . GLN A 1 174 ? 12.621 14.171 -13.580 1.00 90.50 174 GLN A O 1
ATOM 1448 N N . LYS A 1 175 ? 11.904 13.846 -15.686 1.00 91.94 175 LYS A N 1
ATOM 1449 C CA . LYS A 1 175 ? 10.892 14.917 -15.652 1.00 91.94 175 LYS A CA 1
ATOM 1450 C C . LYS A 1 175 ? 9.801 14.644 -14.614 1.00 91.94 175 LYS A C 1
ATOM 1452 O O . LYS A 1 175 ? 9.408 15.561 -13.892 1.00 91.94 175 LYS A O 1
ATOM 1457 N N . ASN A 1 176 ? 9.325 13.403 -14.516 1.00 91.69 176 ASN A N 1
ATOM 1458 C CA . ASN A 1 176 ? 8.324 13.002 -13.529 1.00 91.69 176 ASN A CA 1
ATOM 1459 C C . ASN A 1 176 ? 8.863 13.118 -12.092 1.00 91.69 176 ASN A C 1
ATOM 1461 O O . ASN A 1 176 ? 8.203 13.735 -11.257 1.00 91.69 176 ASN A O 1
ATOM 1465 N N . ILE A 1 177 ? 10.082 12.636 -11.823 1.00 90.38 177 ILE A N 1
ATOM 1466 C CA . ILE A 1 177 ? 10.754 12.772 -10.519 1.00 90.38 177 ILE A CA 1
ATOM 1467 C C . ILE A 1 177 ? 10.940 14.252 -10.155 1.00 90.38 177 ILE A C 1
ATOM 1469 O O . ILE A 1 177 ? 10.626 14.664 -9.038 1.00 90.38 177 ILE A O 1
ATOM 1473 N N . ALA A 1 178 ? 11.397 15.085 -11.095 1.00 91.38 178 ALA A N 1
ATOM 1474 C CA . ALA A 1 178 ? 11.533 16.523 -10.867 1.00 91.38 178 ALA A CA 1
ATOM 1475 C C . ALA A 1 178 ? 10.179 17.184 -10.546 1.00 91.38 178 ALA A C 1
ATOM 1477 O O . ALA A 1 178 ? 10.089 18.028 -9.650 1.00 91.38 178 ALA A O 1
ATOM 1478 N N . GLY A 1 179 ? 9.114 16.771 -11.241 1.00 92.50 179 GLY A N 1
ATOM 1479 C CA . GLY A 1 179 ? 7.743 17.199 -10.973 1.00 92.50 179 GLY A CA 1
ATOM 1480 C C . GLY A 1 179 ? 7.260 16.809 -9.575 1.00 92.50 179 GLY A C 1
ATOM 1481 O O . GLY A 1 179 ? 6.706 17.655 -8.870 1.00 92.50 179 GLY A O 1
ATOM 1482 N N . PHE A 1 180 ? 7.523 15.571 -9.156 1.00 91.44 180 PHE A N 1
ATOM 1483 C CA . PHE A 1 180 ? 7.237 15.081 -7.809 1.00 91.44 180 PHE A CA 1
ATOM 1484 C C . PHE A 1 180 ? 7.958 15.916 -6.745 1.00 91.44 180 PHE A C 1
ATOM 1486 O O . PHE A 1 180 ? 7.303 16.495 -5.882 1.00 91.44 180 PHE A O 1
ATOM 1493 N N . ILE A 1 181 ? 9.280 16.097 -6.861 1.00 91.00 181 ILE A N 1
ATOM 1494 C CA . ILE A 1 181 ? 10.075 16.893 -5.908 1.00 91.00 181 ILE A CA 1
ATOM 1495 C C . ILE A 1 181 ? 9.555 18.333 -5.820 1.00 91.00 181 ILE A C 1
ATOM 1497 O O . ILE A 1 181 ? 9.454 18.889 -4.724 1.00 91.00 181 ILE A O 1
ATOM 1501 N N . LYS A 1 182 ? 9.206 18.950 -6.958 1.00 93.38 182 LYS A N 1
ATOM 1502 C CA . LYS A 1 182 ? 8.646 20.308 -6.987 1.00 93.38 182 LYS A CA 1
ATOM 1503 C C . LYS A 1 182 ? 7.334 20.393 -6.201 1.00 93.38 182 LYS A C 1
ATOM 1505 O O . LYS A 1 182 ? 7.156 21.343 -5.443 1.00 93.38 182 LYS A O 1
ATOM 1510 N N . ARG A 1 183 ? 6.442 19.409 -6.353 1.00 92.31 183 ARG A N 1
ATOM 1511 C CA . ARG A 1 183 ? 5.167 19.339 -5.619 1.00 92.31 183 ARG A CA 1
ATOM 1512 C C . ARG A 1 183 ? 5.376 19.084 -4.131 1.00 92.31 183 ARG A C 1
ATOM 1514 O O . ARG A 1 183 ? 4.776 19.790 -3.329 1.00 92.31 183 ARG A O 1
ATOM 1521 N N . THR A 1 184 ? 6.287 18.183 -3.764 1.00 91.56 184 THR A N 1
ATOM 1522 C CA . THR A 1 184 ? 6.660 17.945 -2.360 1.00 91.56 184 THR A CA 1
ATOM 1523 C C . THR A 1 184 ? 7.158 19.225 -1.699 1.00 91.56 184 THR A C 1
ATOM 1525 O O . THR A 1 184 ? 6.700 19.582 -0.619 1.00 91.56 184 THR A O 1
ATOM 1528 N N . ARG A 1 185 ? 8.067 19.955 -2.360 1.00 93.19 185 ARG A N 1
ATOM 1529 C CA . ARG A 1 185 ? 8.577 21.237 -1.850 1.00 93.19 185 ARG A CA 1
ATOM 1530 C C . ARG A 1 185 ? 7.466 22.271 -1.715 1.00 93.19 185 ARG A C 1
ATOM 1532 O O . ARG A 1 185 ? 7.402 22.937 -0.691 1.00 93.19 185 ARG A O 1
ATOM 1539 N N . HIS A 1 186 ? 6.592 22.375 -2.716 1.00 93.69 186 HIS A N 1
ATOM 1540 C CA . HIS A 1 186 ? 5.460 23.295 -2.670 1.00 93.69 186 HIS A CA 1
ATOM 1541 C C . HIS A 1 186 ? 4.538 23.003 -1.482 1.00 93.69 186 HIS A C 1
ATOM 1543 O O . HIS A 1 186 ? 4.226 23.924 -0.737 1.00 93.69 186 HIS A O 1
ATOM 1549 N N . MET A 1 187 ? 4.192 21.734 -1.255 1.00 93.56 187 MET A N 1
ATOM 1550 C CA . MET A 1 187 ? 3.387 21.321 -0.107 1.00 93.56 187 MET A CA 1
ATOM 1551 C C . MET A 1 187 ? 4.050 21.687 1.224 1.00 93.56 187 MET A C 1
ATOM 1553 O O . MET A 1 187 ? 3.388 22.248 2.092 1.00 93.56 187 MET A O 1
ATOM 1557 N N . ILE A 1 188 ? 5.350 21.410 1.384 1.00 93.50 188 ILE A N 1
ATOM 1558 C CA . ILE A 1 188 ? 6.090 21.744 2.614 1.00 93.50 188 ILE A CA 1
ATOM 1559 C C . ILE A 1 188 ? 6.065 23.255 2.865 1.00 93.50 188 ILE A C 1
ATOM 1561 O O . ILE A 1 188 ? 5.855 23.683 3.994 1.00 93.50 188 ILE A O 1
ATOM 1565 N N . THR A 1 189 ? 6.279 24.068 1.828 1.00 94.75 189 THR A N 1
ATOM 1566 C CA . THR A 1 189 ? 6.268 25.531 1.960 1.00 94.75 189 THR A CA 1
ATOM 1567 C C . THR A 1 189 ? 4.876 26.081 2.270 1.00 94.75 189 THR A C 1
ATOM 1569 O O . THR A 1 189 ? 4.775 27.013 3.058 1.00 94.75 189 THR A O 1
ATOM 1572 N N . ASP A 1 190 ? 3.825 25.518 1.674 1.00 94.94 190 ASP A N 1
ATOM 1573 C CA . ASP A 1 190 ? 2.451 26.012 1.823 1.00 94.94 190 ASP A CA 1
ATOM 1574 C C . ASP A 1 190 ? 1.808 25.592 3.154 1.00 94.94 190 ASP A C 1
ATOM 1576 O O . ASP A 1 190 ? 1.136 26.379 3.812 1.00 94.94 190 ASP A O 1
ATOM 1580 N N . THR A 1 191 ? 2.062 24.356 3.591 1.00 92.00 191 THR A N 1
ATOM 1581 C CA . THR A 1 191 ? 1.390 23.757 4.758 1.00 92.00 191 THR A CA 1
ATOM 1582 C C . THR A 1 191 ? 2.271 23.672 6.004 1.00 92.00 191 THR A C 1
ATOM 1584 O O . THR A 1 191 ? 1.772 23.409 7.096 1.00 92.00 191 THR A O 1
ATOM 1587 N N . GLY A 1 192 ? 3.594 23.815 5.859 1.00 90.44 192 GLY A N 1
ATOM 1588 C CA . GLY A 1 192 ? 4.567 23.523 6.917 1.00 90.44 192 GLY A CA 1
ATOM 1589 C C . GLY A 1 192 ? 4.708 22.029 7.252 1.00 90.44 192 GLY A C 1
ATOM 1590 O O . GLY A 1 192 ? 5.523 21.667 8.102 1.00 90.44 192 GLY A O 1
ATOM 1591 N N . TYR A 1 193 ? 3.944 21.148 6.598 1.00 88.06 193 TYR A N 1
ATOM 1592 C CA . TYR A 1 193 ? 3.954 19.712 6.849 1.00 88.06 193 TYR A CA 1
ATOM 1593 C C . TYR A 1 193 ? 5.045 19.010 6.034 1.00 88.06 193 TYR A C 1
ATOM 1595 O O . TYR A 1 193 ? 5.088 19.103 4.806 1.00 88.06 193 TYR A O 1
ATOM 1603 N N . ILE A 1 194 ? 5.912 18.260 6.720 1.00 87.44 194 ILE A N 1
ATOM 1604 C CA . ILE A 1 194 ? 6.922 17.408 6.085 1.00 87.44 194 ILE A CA 1
ATOM 1605 C C . ILE A 1 194 ? 6.375 15.979 6.016 1.00 87.44 194 ILE A C 1
ATOM 1607 O O . ILE A 1 194 ? 6.219 15.337 7.059 1.00 87.44 194 ILE A O 1
ATOM 1611 N N . PRO A 1 195 ? 6.086 15.459 4.813 1.00 81.88 195 PRO A N 1
ATOM 1612 C CA . PRO A 1 195 ? 5.508 14.136 4.667 1.00 81.88 195 PRO A CA 1
ATOM 1613 C C . PRO A 1 195 ? 6.565 13.045 4.840 1.00 81.88 195 PRO A C 1
ATOM 1615 O O . PRO A 1 195 ? 7.715 13.183 4.416 1.00 81.88 195 PRO A O 1
ATOM 1618 N N . ASP A 1 196 ? 6.154 11.914 5.406 1.00 78.00 196 ASP A N 1
ATOM 1619 C CA . ASP A 1 196 ? 7.007 10.733 5.550 1.00 78.00 196 ASP A CA 1
ATOM 1620 C C . ASP A 1 196 ? 7.069 9.932 4.234 1.00 78.00 196 ASP A C 1
ATOM 1622 O O . ASP A 1 196 ? 6.451 8.880 4.072 1.00 78.00 196 ASP A O 1
ATOM 1626 N N . LEU A 1 197 ? 7.785 10.480 3.247 1.00 73.00 197 LEU A N 1
ATOM 1627 C CA . LEU A 1 197 ? 7.949 9.886 1.909 1.00 73.00 197 LEU A CA 1
ATOM 1628 C C . LEU A 1 197 ? 9.268 9.114 1.754 1.00 73.00 197 LEU A C 1
ATOM 1630 O O . LEU A 1 197 ? 9.461 8.426 0.757 1.00 73.00 197 LEU A O 1
ATOM 1634 N N . ALA A 1 198 ? 10.175 9.216 2.729 1.00 57.44 198 ALA A N 1
ATOM 1635 C CA . ALA A 1 198 ? 11.540 8.692 2.641 1.00 57.44 198 ALA A CA 1
ATOM 1636 C C . ALA A 1 198 ? 11.687 7.217 3.074 1.00 57.44 198 ALA A C 1
ATOM 1638 O O . ALA A 1 198 ? 12.800 6.682 3.104 1.00 57.44 198 ALA A O 1
ATOM 1639 N N . GLY A 1 199 ? 10.575 6.558 3.416 1.00 60.47 199 GLY A N 1
ATOM 1640 C CA . GLY A 1 199 ? 10.535 5.135 3.733 1.00 60.47 199 GLY A CA 1
ATOM 1641 C C . GLY A 1 199 ? 10.807 4.255 2.508 1.00 60.47 199 GLY A C 1
ATOM 1642 O O . GLY A 1 199 ? 10.258 4.468 1.426 1.00 60.47 199 GLY A O 1
ATOM 1643 N N . VAL A 1 200 ? 11.634 3.221 2.686 1.00 59.19 200 VAL A N 1
ATOM 1644 C CA . VAL A 1 200 ? 11.910 2.222 1.644 1.00 59.19 200 VAL A CA 1
ATOM 1645 C C . VAL A 1 200 ? 10.609 1.510 1.259 1.00 59.19 200 VAL A C 1
ATOM 1647 O O . VAL A 1 200 ? 10.061 0.740 2.046 1.00 59.19 200 VAL A O 1
ATOM 1650 N N . GLY A 1 201 ? 10.145 1.722 0.025 1.00 69.44 201 GLY A N 1
ATOM 1651 C CA . GLY A 1 201 ? 8.888 1.154 -0.481 1.00 69.44 201 GLY A CA 1
ATOM 1652 C C . GLY A 1 201 ? 7.737 2.141 -0.656 1.00 69.44 201 GLY A C 1
ATOM 1653 O O . GLY A 1 201 ? 6.678 1.707 -1.098 1.00 69.44 201 GLY A O 1
ATOM 1654 N N . ASN A 1 202 ? 7.943 3.429 -0.363 1.00 80.81 202 ASN A N 1
ATOM 1655 C CA . ASN A 1 202 ? 6.928 4.468 -0.577 1.00 80.81 202 ASN A CA 1
ATOM 1656 C C . ASN A 1 202 ? 6.956 5.063 -1.994 1.00 80.81 202 ASN A C 1
ATOM 1658 O O . ASN A 1 202 ? 5.971 5.656 -2.417 1.00 80.81 202 ASN A O 1
ATOM 1662 N N . LEU A 1 203 ? 8.069 4.906 -2.717 1.00 87.12 203 LEU A N 1
ATOM 1663 C CA . LEU A 1 203 ? 8.244 5.382 -4.089 1.00 87.12 203 LEU A CA 1
ATOM 1664 C C . LEU A 1 203 ? 8.287 4.185 -5.039 1.00 87.12 203 LEU A C 1
ATOM 1666 O O . LEU A 1 203 ? 9.100 3.273 -4.851 1.00 87.12 203 LEU A O 1
ATOM 1670 N N . ILE A 1 204 ? 7.415 4.181 -6.046 1.00 88.50 204 ILE A N 1
ATOM 1671 C CA . ILE A 1 204 ? 7.272 3.079 -6.999 1.00 88.50 204 ILE A CA 1
ATOM 1672 C C . ILE A 1 204 ? 7.421 3.646 -8.402 1.00 88.50 204 ILE A C 1
ATOM 1674 O O . ILE A 1 204 ? 6.611 4.448 -8.836 1.00 88.50 204 ILE A O 1
ATOM 1678 N N . LEU A 1 205 ? 8.433 3.196 -9.132 1.00 88.88 205 LEU A N 1
ATOM 1679 C CA . LEU A 1 205 ? 8.602 3.547 -10.528 1.00 88.88 205 LEU A CA 1
ATOM 1680 C C . LEU A 1 205 ? 7.876 2.537 -11.417 1.00 88.88 205 LEU A C 1
ATOM 1682 O O . LEU A 1 205 ? 8.170 1.338 -11.394 1.00 88.88 205 LEU A O 1
ATOM 1686 N N . THR A 1 206 ? 6.926 3.012 -12.214 1.00 89.56 206 THR A N 1
ATOM 1687 C CA . THR A 1 206 ? 6.182 2.171 -13.152 1.00 89.56 206 THR A CA 1
ATOM 1688 C C . THR A 1 206 ? 7.033 1.834 -14.384 1.00 89.56 206 THR A C 1
ATOM 1690 O O . THR A 1 206 ? 7.966 2.569 -14.722 1.00 89.56 206 THR A O 1
ATOM 1693 N N . PRO A 1 207 ? 6.705 0.755 -15.121 1.00 85.81 207 PRO A N 1
ATOM 1694 C CA . PRO A 1 207 ? 7.372 0.438 -16.387 1.00 85.81 207 PRO A CA 1
ATOM 1695 C C . PRO A 1 207 ? 7.285 1.560 -17.432 1.00 85.81 207 PRO A C 1
ATOM 1697 O O . PRO A 1 207 ? 8.158 1.663 -18.287 1.00 85.81 207 PRO A O 1
ATOM 1700 N N . ASP A 1 208 ? 6.259 2.409 -17.340 1.00 86.50 208 ASP A N 1
ATOM 1701 C CA . ASP A 1 208 ? 6.042 3.544 -18.238 1.00 86.50 208 ASP A CA 1
ATOM 1702 C C . ASP A 1 208 ? 6.804 4.805 -17.794 1.00 86.50 208 ASP A C 1
ATOM 1704 O O . ASP A 1 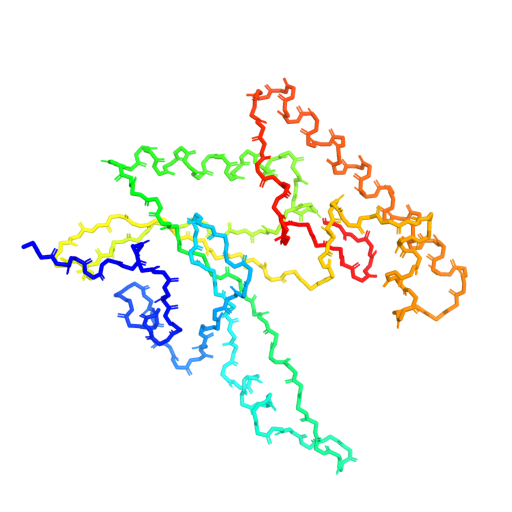208 ? 6.694 5.858 -18.428 1.00 86.50 208 ASP A O 1
ATOM 1708 N N . GLY A 1 209 ? 7.586 4.721 -16.715 1.00 85.62 209 GLY A N 1
ATOM 1709 C CA . GLY A 1 209 ? 8.416 5.810 -16.211 1.00 85.62 209 GLY A CA 1
ATOM 1710 C C . GLY A 1 209 ? 7.666 6.849 -15.380 1.00 85.62 209 GLY A C 1
ATOM 1711 O O . GLY A 1 209 ? 8.145 7.979 -15.245 1.00 85.62 209 GLY A O 1
ATOM 1712 N N . ASP A 1 210 ? 6.500 6.493 -14.844 1.00 88.38 210 ASP A N 1
ATOM 1713 C CA . ASP A 1 210 ? 5.750 7.288 -13.868 1.00 88.38 210 ASP A CA 1
ATOM 1714 C C . ASP A 1 210 ? 6.148 6.893 -12.432 1.00 88.38 210 ASP A C 1
ATOM 1716 O O . ASP A 1 210 ? 6.732 5.828 -12.229 1.00 88.38 210 ASP A O 1
ATOM 1720 N N . LEU A 1 211 ? 5.910 7.785 -11.464 1.00 84.94 211 LEU A N 1
ATOM 1721 C CA . LEU A 1 211 ? 6.332 7.663 -10.060 1.00 84.94 211 LEU A CA 1
ATOM 1722 C C . LEU A 1 211 ? 5.120 7.718 -9.130 1.00 84.94 211 LEU A C 1
ATOM 1724 O O . LEU A 1 211 ? 4.281 8.606 -9.394 1.00 84.94 211 LEU A O 1
#

pLDDT: mean 86.72, std 10.12, range [39.03, 96.5]

Foldseek 3Di:
DPPLPDPLPDPDDAQVNVCVWPPRDNPVQWTWAFDPQDDNFKTKTFTFGPVLVCCQPVFDADPNDGDRDHTHGQWIKIWTSDADPDPVSVVVVVVVVVLCCVLCPCQFAFDKDKDWDFTCSSVDTGIIIMIITGDADFDWDQPVPPDDPCSQLVRLVVPDDDDVVSVVLVVLLVVQVVSNVVSQVVSCVVPVDRDPCNRGRNGGQHNSNTD

Sequence (211 aa):
MKLTNDIRDQAHLSGDDVRKLNFVKDSNRYIFRKYYRSGLRSHIFEVLAIEDVRKETCGQITDGIRIFPRARPKKMFRILRNRFEGTEAIFHEIEKYHMLLHFFSPKFIAESEEFIVDYTGTGTSQIVLCGLQEYIKGEILDPWRLFGEDYLLDLFRPATVGNLQLQALVEKTQKNIAGFIKRTRHMITDTGYIPDLAGVGNLILTPDGDL

Secondary structure (DSSP, 8-state):
------TTT-S---HHHHHTSTTS---SSEEEEEPTT--TTEEEEEEEEHHHHHHHHH-EEETTEEE-PPPPPSEEEEEE----SSHHHHHHHHHHHHHHHHHHHHHHS--EEEEEEEE-TTSS-EEEEEEEEEPPPSEE--TT---STTHHHHHHTTT-SSHHHHHHHHHHHHHHHHHHHHHHHHHHHHH-------STTS-EE-TTS--

Radius of gyration: 20.08 Å; chains: 1; bounding box: 42×54×62 Å